Protein AF-A0A1I7YTX9-F1 (afdb_monomer_lite)

pLDDT: mean 91.94, std 14.39, range [34.19, 98.81]

Organism: NCBI:txid37863

Radius of gyration: 20.51 Å; chains: 1; bounding box: 69×41×64 Å

Secondary structure (DSSP, 8-state):
--PPP-------------PPPPHHHHHHHHHHHHHTTT--SSSPPPHHHHHHHHHHHHHHHTHHHHHHHHHHHHHHHHHHGGGHHHHSSHHHHHHHH---HHHHHHHHHHHHHHHHHHTTTHHHHHHTHHHHHHHHHHSHHHHHHHHHHHHHHHHHS--THHHHHHHHHHHHHHHHHH-HHHHHHHHHHHHHHHHHH-GGGTTTSPP-

Structure (mmCIF, N/CA/C/O backbone):
data_AF-A0A1I7YTX9-F1
#
_entry.id   AF-A0A1I7YTX9-F1
#
loop_
_atom_site.group_PDB
_atom_site.id
_atom_site.type_symbol
_atom_site.label_atom_id
_atom_site.label_alt_id
_atom_site.label_comp_id
_atom_site.label_asym_id
_atom_site.label_entity_id
_atom_site.label_seq_id
_atom_site.pdbx_PDB_ins_code
_atom_site.Cartn_x
_atom_site.Cartn_y
_atom_site.Cartn_z
_atom_site.occupancy
_atom_site.B_iso_or_equiv
_atom_site.auth_seq_id
_atom_site.auth_comp_id
_atom_site.auth_asym_id
_atom_site.auth_atom_id
_atom_site.pdbx_PDB_model_num
ATOM 1 N N . MET A 1 1 ? -48.557 -8.326 -42.1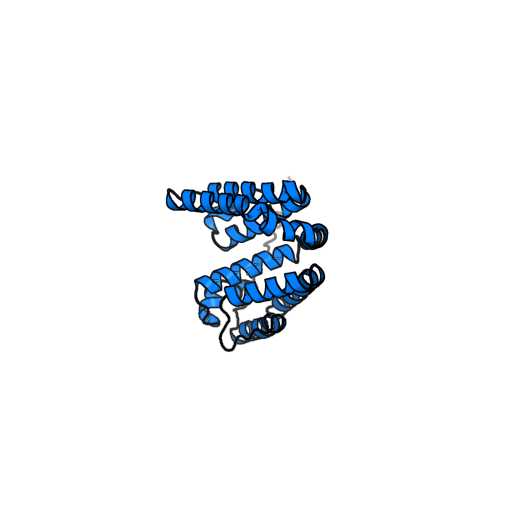52 1.00 37.94 1 MET A N 1
ATOM 2 C CA . MET A 1 1 ? -47.271 -9.032 -41.954 1.00 37.94 1 MET A CA 1
ATOM 3 C C . MET A 1 1 ? -46.145 -8.105 -42.392 1.00 37.94 1 MET A C 1
ATOM 5 O O . MET A 1 1 ? -45.979 -7.916 -43.584 1.00 37.94 1 MET A O 1
ATOM 9 N N . PHE A 1 2 ? -45.420 -7.490 -41.456 1.00 34.19 2 PHE A N 1
ATOM 10 C CA . PHE A 1 2 ? -44.181 -6.755 -41.739 1.00 34.19 2 PHE A CA 1
ATOM 11 C C . PHE A 1 2 ? -43.091 -7.326 -40.833 1.00 34.19 2 PHE A C 1
ATOM 13 O O . PHE A 1 2 ? -43.199 -7.243 -39.612 1.00 34.19 2 PHE A O 1
ATOM 20 N N . SER A 1 3 ? -42.084 -7.955 -41.438 1.00 37.78 3 SER A N 1
ATOM 21 C CA . SER A 1 3 ? -40.934 -8.535 -40.745 1.00 37.78 3 SER A CA 1
ATOM 22 C C . SER A 1 3 ? -39.786 -7.525 -40.771 1.00 37.78 3 SER A C 1
ATOM 24 O O . SER A 1 3 ? -39.403 -7.054 -41.841 1.00 37.78 3 SER A O 1
ATOM 26 N N . ARG A 1 4 ? -39.273 -7.147 -39.595 1.00 41.66 4 ARG A N 1
ATOM 27 C CA . ARG A 1 4 ? -38.082 -6.297 -39.435 1.00 41.66 4 ARG A CA 1
ATOM 28 C C . ARG A 1 4 ? -36.837 -7.187 -39.326 1.00 41.66 4 ARG A C 1
ATOM 30 O O . ARG A 1 4 ? -36.874 -8.133 -38.540 1.00 41.66 4 ARG A O 1
ATOM 37 N N 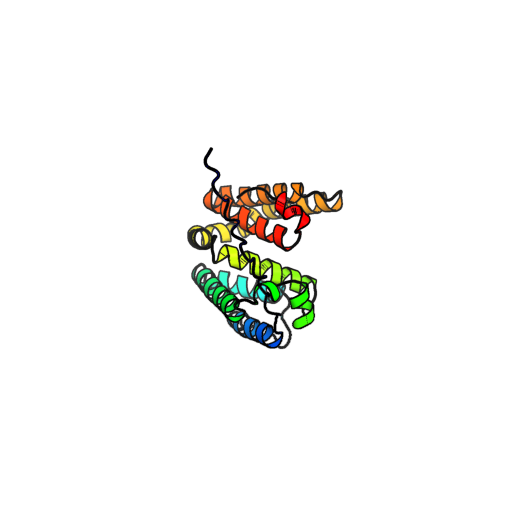. PRO A 1 5 ? -35.726 -6.886 -40.019 1.00 47.34 5 PRO A N 1
ATOM 38 C CA . PRO A 1 5 ? -34.477 -7.604 -39.814 1.00 47.34 5 PRO A CA 1
ATOM 39 C C . PRO A 1 5 ? -33.776 -7.091 -38.546 1.00 47.34 5 PRO A C 1
ATOM 41 O O . PRO A 1 5 ? -33.565 -5.890 -38.374 1.00 47.34 5 PRO A O 1
ATOM 44 N N . PHE A 1 6 ? -33.424 -8.015 -37.653 1.00 44.41 6 PHE A N 1
ATOM 45 C CA . PHE A 1 6 ? -32.547 -7.766 -36.510 1.00 44.41 6 PHE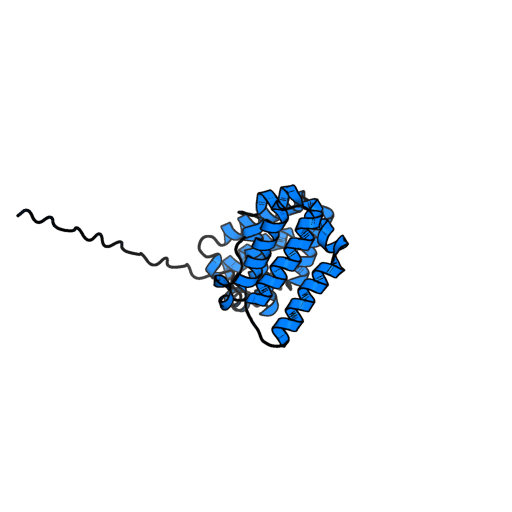 A CA 1
ATOM 46 C C . PHE A 1 6 ? -31.107 -7.600 -37.014 1.00 44.41 6 PHE A C 1
ATOM 48 O O . PHE A 1 6 ? -30.517 -8.537 -37.550 1.00 44.41 6 PHE A O 1
ATOM 55 N N . LEU A 1 7 ? -30.543 -6.405 -36.842 1.00 43.47 7 LEU A N 1
ATOM 56 C CA . LEU A 1 7 ? -29.134 -6.125 -37.101 1.00 43.47 7 LEU A CA 1
ATOM 57 C C . LEU A 1 7 ? -28.314 -6.611 -35.890 1.00 43.47 7 LEU A C 1
ATOM 59 O O . LEU A 1 7 ? -28.341 -5.992 -34.827 1.00 43.47 7 LEU A O 1
ATOM 63 N N . LEU A 1 8 ? -27.617 -7.740 -36.029 1.00 44.69 8 LEU A N 1
ATOM 64 C CA . LEU A 1 8 ? -26.653 -8.228 -35.038 1.00 44.69 8 LEU A CA 1
ATOM 65 C C . LEU A 1 8 ? -25.371 -7.391 -35.133 1.00 44.69 8 LEU A C 1
ATOM 67 O O . LEU A 1 8 ? -24.559 -7.576 -36.037 1.00 44.69 8 LEU A O 1
ATOM 71 N N . ILE A 1 9 ? -25.192 -6.459 -34.197 1.00 50.06 9 ILE A N 1
ATOM 72 C CA . ILE A 1 9 ? -23.933 -5.728 -34.025 1.00 50.06 9 ILE A CA 1
ATOM 73 C C . ILE A 1 9 ? -22.938 -6.675 -33.342 1.00 50.06 9 ILE A C 1
ATOM 75 O O . ILE A 1 9 ? -22.996 -6.897 -32.133 1.00 50.06 9 ILE A O 1
ATOM 79 N N . LEU A 1 10 ? -22.030 -7.251 -34.130 1.00 44.59 10 LEU A N 1
ATOM 80 C CA . LEU A 1 10 ? -20.844 -7.951 -33.639 1.00 44.59 10 LEU A CA 1
ATOM 81 C C . LEU A 1 10 ? -19.877 -6.915 -33.052 1.00 44.59 10 LEU A C 1
ATOM 83 O O . LEU A 1 10 ? -19.135 -6.257 -33.778 1.00 44.59 10 LEU A O 1
ATOM 87 N N . ILE A 1 11 ? -19.896 -6.752 -31.730 1.00 59.41 11 ILE A N 1
ATOM 88 C CA . ILE A 1 11 ? -18.874 -5.980 -31.022 1.00 59.41 11 ILE A CA 1
ATOM 89 C C . ILE A 1 11 ? -17.593 -6.819 -31.048 1.00 59.41 11 ILE A C 1
ATOM 91 O O . ILE A 1 11 ? -17.480 -7.822 -30.343 1.00 59.41 11 ILE A O 1
ATOM 95 N N . ALA A 1 12 ? -16.636 -6.430 -31.890 1.00 50.88 12 ALA A N 1
ATOM 96 C CA . ALA A 1 12 ? -15.296 -6.995 -31.879 1.00 50.88 12 ALA A CA 1
ATOM 97 C C . ALA A 1 12 ? -14.624 -6.635 -30.546 1.00 50.88 12 ALA A C 1
ATOM 99 O O . ALA A 1 12 ? -14.191 -5.503 -30.333 1.00 50.88 12 ALA A O 1
ATOM 100 N N . VAL A 1 13 ? -14.560 -7.598 -29.630 1.00 50.34 13 VAL A N 1
ATOM 101 C CA . VAL A 1 13 ? -13.771 -7.479 -28.404 1.00 50.34 13 VAL A CA 1
ATOM 102 C C . VAL A 1 13 ? -12.309 -7.639 -28.814 1.00 50.34 13 VAL A C 1
ATOM 104 O O . VAL A 1 13 ? -11.806 -8.754 -28.917 1.00 50.34 13 VAL A O 1
ATOM 107 N N . THR A 1 14 ? -11.627 -6.536 -29.127 1.00 48.22 14 THR A N 1
ATOM 108 C CA . THR A 1 14 ? -10.175 -6.572 -29.330 1.00 48.22 14 THR A CA 1
ATOM 109 C C . THR A 1 14 ? -9.530 -7.004 -28.014 1.00 48.22 14 THR A C 1
ATOM 111 O O . THR A 1 14 ? -9.713 -6.304 -27.012 1.00 48.22 14 THR A O 1
ATOM 114 N N . PRO A 1 15 ? -8.800 -8.132 -27.965 1.00 50.47 15 PRO A N 1
ATOM 115 C CA . PRO A 1 15 ? -8.087 -8.514 -26.760 1.00 50.47 15 PRO A CA 1
ATOM 116 C C . PRO A 1 15 ? -7.080 -7.409 -26.444 1.00 50.47 15 PRO A C 1
ATOM 118 O O . PRO A 1 15 ? -6.220 -7.087 -27.264 1.00 50.47 15 PRO A O 1
ATOM 121 N N . TYR A 1 16 ? -7.210 -6.802 -25.264 1.00 52.69 16 TYR A N 1
ATOM 122 C CA . TYR A 1 16 ? -6.169 -5.948 -24.710 1.00 52.69 16 TYR A CA 1
ATOM 123 C C . TYR A 1 16 ? -4.900 -6.797 -24.609 1.00 52.69 16 TYR A C 1
ATOM 125 O O . TYR A 1 16 ? -4.772 -7.642 -23.722 1.00 52.69 16 TYR A O 1
ATOM 133 N N . VAL A 1 17 ? -3.968 -6.606 -25.542 1.00 49.75 17 VAL A N 1
ATOM 134 C CA . VAL A 1 17 ? -2.618 -7.151 -25.419 1.00 49.75 17 VAL A CA 1
ATOM 135 C C . VAL A 1 17 ? -1.972 -6.384 -24.273 1.00 49.75 17 VAL A C 1
ATOM 137 O O . VAL A 1 17 ? -1.456 -5.283 -24.458 1.00 49.75 17 VAL A O 1
ATOM 140 N N . TYR A 1 18 ? -2.057 -6.930 -23.060 1.00 58.09 18 TYR A N 1
ATOM 141 C CA . TYR A 1 18 ? -1.256 -6.445 -21.945 1.00 58.09 18 TYR A CA 1
ATOM 142 C C . TYR A 1 18 ? 0.210 -6.525 -22.375 1.00 58.09 18 TYR A C 1
ATOM 144 O O . TYR A 1 18 ? 0.727 -7.609 -22.651 1.00 58.09 18 TYR A O 1
ATOM 152 N N . GLY A 1 19 ? 0.861 -5.365 -22.492 1.00 71.00 19 GLY A N 1
ATOM 153 C CA . GLY A 1 19 ? 2.272 -5.300 -22.854 1.00 71.00 19 GLY A CA 1
ATOM 154 C C . GLY A 1 19 ? 3.104 -6.119 -21.868 1.00 71.00 19 GLY A C 1
ATOM 155 O O . GLY A 1 19 ? 2.884 -6.060 -20.656 1.00 71.00 19 GLY A O 1
ATOM 156 N N . GLN A 1 20 ? 4.048 -6.908 -22.381 1.00 86.75 20 GLN A N 1
ATOM 157 C CA . GLN A 1 20 ? 4.950 -7.683 -21.534 1.00 86.75 20 GLN A CA 1
ATOM 158 C C . GLN A 1 20 ? 5.808 -6.751 -20.669 1.00 86.75 20 GLN A C 1
ATOM 160 O O . GLN A 1 20 ? 6.301 -5.726 -21.140 1.00 86.75 20 GLN A O 1
ATOM 165 N N . CYS A 1 21 ? 6.026 -7.127 -19.407 1.00 94.00 21 CYS A N 1
ATOM 166 C CA . CYS A 1 21 ? 6.863 -6.337 -18.515 1.00 94.00 21 CYS A CA 1
ATOM 167 C C . CYS A 1 21 ? 8.337 -6.371 -18.948 1.00 94.00 21 CYS A C 1
ATOM 169 O O . CYS A 1 21 ? 8.985 -7.423 -18.910 1.00 94.00 21 CYS A O 1
ATOM 171 N N . ASN A 1 22 ? 8.888 -5.208 -19.300 1.00 95.31 22 ASN A N 1
ATOM 172 C CA . ASN A 1 22 ? 10.311 -5.056 -19.578 1.00 95.31 22 ASN A CA 1
ATOM 173 C C . ASN A 1 22 ? 11.103 -4.932 -18.252 1.00 95.31 22 ASN A C 1
ATOM 175 O O . ASN A 1 22 ? 10.863 -3.991 -17.491 1.00 95.31 22 ASN A O 1
ATOM 179 N N . PRO A 1 23 ? 12.068 -5.830 -17.961 1.00 94.44 23 PRO A N 1
ATOM 180 C CA . PRO A 1 23 ? 12.825 -5.808 -16.704 1.00 94.44 23 PRO A CA 1
ATOM 181 C C . PRO A 1 23 ? 13.668 -4.541 -16.505 1.00 94.44 23 PRO A C 1
ATOM 183 O O . PRO A 1 23 ? 13.862 -4.114 -15.367 1.00 94.44 23 PRO A O 1
ATOM 186 N N . VAL A 1 24 ? 14.164 -3.937 -17.589 1.00 95.94 24 VAL A N 1
ATOM 187 C CA . VAL A 1 24 ? 14.964 -2.704 -17.545 1.00 95.94 24 VAL A CA 1
ATOM 188 C C . VAL A 1 24 ? 14.069 -1.530 -17.160 1.00 95.94 24 VAL A C 1
ATOM 190 O O . VAL A 1 24 ? 14.397 -0.800 -16.227 1.00 95.94 24 VAL A O 1
ATOM 193 N N . THR A 1 25 ? 12.902 -1.393 -17.800 1.00 96.94 25 THR A N 1
ATOM 194 C CA . THR A 1 25 ? 11.901 -0.377 -17.436 1.00 96.94 25 THR A CA 1
ATOM 195 C C . THR A 1 25 ? 11.464 -0.540 -15.986 1.00 96.94 25 THR A C 1
ATOM 197 O O . THR A 1 25 ? 11.535 0.414 -15.216 1.00 96.94 25 THR A O 1
ATOM 200 N N . LEU A 1 26 ? 11.104 -1.762 -15.579 1.00 97.00 26 LEU A N 1
ATOM 201 C CA . LEU A 1 26 ? 10.686 -2.055 -14.211 1.00 97.00 26 LEU A CA 1
ATOM 202 C C . LEU A 1 26 ? 11.750 -1.642 -13.182 1.00 97.00 26 LEU A C 1
ATOM 204 O O . LEU A 1 26 ? 11.441 -0.961 -12.202 1.00 97.00 26 LEU A O 1
ATOM 208 N N . ARG A 1 27 ? 13.015 -2.011 -13.417 1.00 97.00 27 ARG A N 1
ATOM 209 C CA . ARG A 1 27 ? 14.132 -1.645 -12.539 1.00 97.00 27 ARG A CA 1
ATOM 210 C C . ARG A 1 27 ? 14.360 -0.135 -12.498 1.00 97.00 27 ARG A C 1
ATOM 212 O O . ARG A 1 27 ? 14.585 0.405 -11.418 1.00 97.00 27 ARG A O 1
ATOM 219 N N . ASN A 1 28 ? 14.269 0.553 -13.634 1.00 97.62 28 ASN A N 1
ATOM 220 C CA . ASN A 1 28 ? 14.429 2.006 -13.709 1.00 97.62 28 ASN A CA 1
ATOM 221 C C . ASN A 1 28 ? 13.311 2.750 -12.966 1.00 97.62 28 ASN A C 1
ATOM 223 O O . ASN A 1 28 ? 13.600 3.669 -12.199 1.00 97.62 28 ASN A O 1
ATOM 227 N N . CYS A 1 29 ? 12.058 2.315 -13.113 1.00 98.38 29 CYS A N 1
ATOM 228 C CA . CYS A 1 29 ? 10.934 2.887 -12.376 1.00 98.38 29 CYS A CA 1
ATOM 229 C C . CYS A 1 29 ? 11.094 2.682 -10.865 1.00 98.38 29 CYS A C 1
ATOM 231 O O . CYS A 1 29 ? 10.925 3.628 -10.094 1.00 98.38 29 CYS A O 1
ATOM 233 N N . TYR A 1 30 ? 11.501 1.484 -10.429 1.00 98.25 30 TYR A N 1
ATOM 234 C CA . TYR A 1 30 ? 11.784 1.241 -9.013 1.00 98.25 30 TYR A CA 1
ATOM 235 C C . TYR A 1 30 ? 12.972 2.053 -8.504 1.00 98.25 30 TYR A C 1
ATOM 237 O O . TYR A 1 30 ? 12.899 2.568 -7.395 1.00 98.25 30 TYR A O 1
ATOM 245 N N . ASN A 1 31 ? 14.040 2.211 -9.291 1.00 97.88 31 ASN A N 1
ATOM 246 C CA . ASN A 1 31 ? 15.167 3.077 -8.934 1.00 97.88 31 ASN A CA 1
ATOM 247 C C . ASN A 1 31 ? 14.700 4.507 -8.653 1.00 97.88 31 ASN A C 1
ATOM 249 O O . ASN A 1 31 ? 15.021 5.058 -7.602 1.00 97.88 31 ASN A O 1
ATOM 253 N N . ALA A 1 32 ? 13.902 5.087 -9.552 1.00 98.25 32 ALA A N 1
ATOM 254 C CA . ALA A 1 32 ? 13.370 6.435 -9.379 1.00 98.25 32 ALA A CA 1
ATOM 255 C C . ALA A 1 32 ? 12.437 6.541 -8.160 1.00 98.25 32 ALA A C 1
ATOM 257 O O . ALA A 1 32 ? 12.509 7.511 -7.406 1.00 98.25 32 ALA A O 1
ATOM 258 N N . TYR A 1 33 ? 11.585 5.537 -7.934 1.00 98.50 33 TYR A N 1
ATOM 259 C CA . TYR A 1 33 ? 10.673 5.506 -6.793 1.00 98.50 33 TYR A CA 1
ATOM 260 C C . TYR A 1 33 ? 11.421 5.376 -5.456 1.00 98.50 33 TYR A C 1
ATOM 262 O O . TYR A 1 33 ? 11.218 6.186 -4.548 1.00 98.50 33 TYR A O 1
ATOM 270 N N . LEU A 1 34 ? 12.334 4.407 -5.350 1.00 98.31 34 LEU A N 1
ATOM 271 C CA . LEU A 1 34 ? 13.102 4.100 -4.141 1.00 98.31 34 LEU A CA 1
ATOM 272 C C . LEU A 1 34 ? 14.126 5.187 -3.784 1.00 98.31 34 LEU A C 1
ATOM 274 O O . LEU A 1 34 ? 14.408 5.385 -2.599 1.00 98.31 34 LEU A O 1
ATOM 278 N N . ALA A 1 35 ? 14.609 5.956 -4.765 1.00 98.25 35 ALA A N 1
ATOM 279 C CA . ALA A 1 35 ? 15.493 7.095 -4.526 1.00 98.25 35 ALA A CA 1
ATOM 280 C C . ALA A 1 35 ? 14.865 8.152 -3.596 1.00 98.25 35 ALA A C 1
ATOM 282 O O . ALA A 1 35 ? 15.579 8.757 -2.795 1.00 98.25 35 ALA A O 1
ATOM 283 N N . ASN A 1 36 ? 13.534 8.316 -3.606 1.00 98.31 36 ASN A N 1
ATOM 284 C CA . ASN A 1 36 ? 12.833 9.225 -2.684 1.00 98.31 36 ASN A CA 1
ATOM 285 C C . ASN A 1 36 ? 12.994 8.822 -1.205 1.00 98.31 36 ASN A C 1
ATOM 287 O O . ASN A 1 36 ? 12.898 9.661 -0.310 1.00 98.31 36 ASN A O 1
ATOM 291 N N . TYR A 1 37 ? 13.288 7.544 -0.954 1.00 97.81 37 TYR A N 1
ATOM 292 C CA . TYR A 1 37 ? 13.545 6.975 0.369 1.00 97.81 37 TYR A CA 1
ATOM 293 C C . TYR A 1 37 ? 15.040 6.761 0.642 1.00 97.81 37 TYR A C 1
ATOM 295 O O . TYR A 1 37 ? 15.391 6.152 1.650 1.00 97.81 37 TYR A O 1
ATOM 303 N N . LYS A 1 38 ? 15.923 7.266 -0.234 1.00 97.06 38 LYS A N 1
ATOM 304 C CA . LYS A 1 38 ? 17.379 7.036 -0.197 1.00 97.06 38 LYS A CA 1
ATOM 305 C C . LYS A 1 38 ? 17.756 5.550 -0.305 1.00 97.06 38 LYS A C 1
ATOM 307 O O . LYS A 1 38 ? 18.730 5.106 0.297 1.00 97.06 38 LYS A O 1
ATOM 312 N N . LEU A 1 39 ? 16.977 4.785 -1.069 1.00 96.94 39 LEU A N 1
ATOM 313 C CA . LEU A 1 39 ? 17.211 3.371 -1.358 1.00 96.94 39 LEU A CA 1
ATOM 314 C C . LEU A 1 39 ? 17.596 3.186 -2.837 1.00 96.94 39 LEU A C 1
ATOM 316 O O . LEU A 1 39 ? 17.271 4.022 -3.678 1.00 96.94 39 LEU A O 1
ATOM 320 N N . SER A 1 40 ? 18.287 2.089 -3.155 1.00 92.81 40 SER A N 1
ATOM 321 C CA . SER A 1 40 ? 18.764 1.751 -4.508 1.00 92.81 40 SER A CA 1
ATOM 322 C C . SER A 1 40 ? 18.360 0.326 -4.886 1.00 92.81 40 SER A C 1
ATOM 324 O O . SER A 1 40 ? 18.252 -0.520 -4.004 1.00 92.81 40 SER A O 1
ATOM 326 N N . THR A 1 41 ? 18.189 0.028 -6.182 1.00 90.75 41 THR A N 1
ATOM 327 C CA . THR A 1 41 ? 17.949 -1.349 -6.655 1.00 90.75 41 THR A CA 1
ATOM 328 C C . THR A 1 41 ? 19.222 -2.139 -6.984 1.00 90.75 41 THR A C 1
ATOM 330 O O . THR A 1 41 ? 19.094 -3.295 -7.391 1.00 90.75 41 THR A O 1
ATOM 333 N N . THR A 1 42 ? 20.437 -1.583 -6.812 1.00 88.31 42 THR A N 1
ATOM 334 C CA . THR A 1 42 ? 21.708 -2.317 -7.045 1.00 88.31 42 THR A CA 1
ATOM 335 C C . THR A 1 42 ? 21.719 -3.654 -6.302 1.00 88.31 42 THR A C 1
ATOM 337 O O . THR A 1 42 ? 22.065 -4.688 -6.865 1.00 88.31 42 THR A O 1
ATOM 340 N N . ARG A 1 43 ? 21.258 -3.634 -5.049 1.00 88.62 43 ARG A N 1
ATOM 341 C CA . ARG A 1 43 ? 20.691 -4.790 -4.356 1.00 88.62 43 ARG A CA 1
ATOM 342 C C . ARG A 1 43 ? 19.273 -4.395 -4.004 1.00 88.62 43 ARG A C 1
ATOM 344 O O . ARG A 1 43 ? 19.101 -3.432 -3.261 1.00 88.62 43 ARG A O 1
ATOM 351 N N . PHE A 1 44 ? 18.285 -5.069 -4.584 1.00 95.12 44 PHE A N 1
ATOM 352 C CA . PHE A 1 44 ? 16.898 -4.698 -4.335 1.00 95.12 44 PHE A CA 1
ATOM 353 C C . PHE A 1 44 ? 16.622 -4.793 -2.824 1.00 95.12 44 PHE A C 1
ATOM 355 O O . PHE A 1 44 ? 16.954 -5.820 -2.226 1.00 95.12 44 PHE A O 1
ATOM 362 N N . PRO A 1 45 ? 16.113 -3.727 -2.182 1.00 96.56 45 PRO A N 1
ATOM 363 C CA . PRO A 1 45 ? 15.980 -3.709 -0.735 1.00 96.56 45 PRO A CA 1
ATOM 364 C C . PRO A 1 45 ? 14.952 -4.743 -0.282 1.00 96.56 45 PRO A C 1
ATOM 366 O O . PRO A 1 45 ? 13.934 -4.951 -0.940 1.00 96.56 45 PRO A O 1
ATOM 369 N N . GLN A 1 46 ? 15.204 -5.355 0.875 1.00 97.19 46 GLN A N 1
ATOM 370 C CA . GLN A 1 46 ? 14.166 -6.099 1.585 1.00 97.19 46 GLN A CA 1
ATOM 371 C C . GLN A 1 46 ? 12.981 -5.173 1.852 1.00 97.19 46 GLN A C 1
ATOM 373 O O . GLN A 1 46 ? 13.174 -3.989 2.165 1.00 97.19 46 GLN A O 1
ATOM 378 N N . TYR A 1 47 ? 11.764 -5.710 1.804 1.00 98.06 47 TYR A N 1
ATOM 379 C CA . TYR A 1 47 ? 10.557 -4.906 1.965 1.00 98.06 47 TYR A CA 1
ATOM 380 C C . TYR A 1 47 ? 10.560 -4.141 3.292 1.00 98.06 47 TYR A C 1
ATOM 382 O O . TYR A 1 47 ? 10.237 -2.956 3.328 1.00 98.06 47 TYR A O 1
ATOM 390 N N . ARG A 1 48 ? 11.029 -4.780 4.372 1.00 97.81 48 ARG A N 1
ATOM 391 C CA . ARG A 1 48 ? 11.143 -4.161 5.701 1.00 97.81 48 ARG A CA 1
ATOM 392 C C . ARG A 1 48 ? 12.000 -2.891 5.703 1.00 97.81 48 ARG A C 1
ATOM 394 O O . ARG A 1 48 ? 11.682 -1.948 6.420 1.00 97.81 48 ARG A O 1
ATOM 401 N N . LEU A 1 49 ? 13.079 -2.840 4.916 1.00 97.94 49 LEU A N 1
ATOM 402 C CA . LEU A 1 49 ? 13.924 -1.642 4.823 1.00 97.94 49 LEU A CA 1
ATOM 403 C C . LEU A 1 49 ? 13.182 -0.490 4.141 1.00 97.94 49 LEU A C 1
ATOM 405 O O . LEU A 1 49 ? 13.255 0.648 4.604 1.00 97.94 49 LEU A O 1
ATOM 409 N N . TYR A 1 50 ? 12.446 -0.790 3.071 1.00 98.25 50 TYR A N 1
ATOM 410 C CA . TYR A 1 50 ? 11.585 0.180 2.400 1.00 98.25 50 TYR A CA 1
ATOM 411 C C . TYR A 1 50 ? 10.456 0.676 3.307 1.00 98.25 50 TYR A C 1
ATOM 413 O O . TYR A 1 50 ? 10.263 1.887 3.424 1.00 98.25 50 TYR A O 1
ATOM 421 N N . ASP A 1 51 ? 9.757 -0.231 3.986 1.00 98.38 51 ASP A N 1
ATOM 422 C CA . ASP A 1 51 ? 8.646 0.122 4.865 1.00 98.38 51 ASP A CA 1
ATOM 423 C C . ASP A 1 51 ? 9.115 0.993 6.040 1.00 98.38 51 ASP A C 1
ATOM 425 O O . ASP A 1 51 ? 8.556 2.064 6.273 1.00 98.38 51 ASP A O 1
ATOM 429 N N . ASN A 1 52 ? 10.242 0.644 6.671 1.00 98.38 52 ASN A N 1
ATOM 430 C CA . ASN A 1 52 ? 10.876 1.477 7.695 1.00 98.38 52 ASN A CA 1
ATOM 431 C C . ASN A 1 52 ? 11.252 2.872 7.167 1.00 98.38 52 ASN A C 1
ATOM 433 O O . ASN A 1 52 ? 11.059 3.872 7.857 1.00 98.38 52 ASN A O 1
ATOM 437 N N . ALA A 1 53 ? 11.805 2.971 5.954 1.00 98.56 53 ALA A N 1
ATOM 438 C CA . ALA A 1 53 ? 12.175 4.259 5.367 1.00 98.56 53 ALA A CA 1
ATOM 439 C C . ALA A 1 53 ? 10.941 5.133 5.075 1.00 98.56 53 ALA A C 1
ATOM 441 O O . ALA A 1 53 ? 10.963 6.342 5.333 1.00 98.56 53 ALA A O 1
ATOM 442 N N . LYS A 1 54 ? 9.852 4.523 4.593 1.00 98.44 54 LYS A N 1
ATOM 443 C CA . LYS A 1 54 ? 8.550 5.169 4.389 1.00 98.44 54 LYS A CA 1
ATOM 444 C C . LYS A 1 54 ? 7.951 5.648 5.714 1.00 98.44 54 LYS A C 1
ATOM 446 O O . LYS A 1 54 ? 7.592 6.819 5.820 1.00 98.44 54 LYS A O 1
ATOM 451 N N . GLU A 1 55 ? 7.909 4.792 6.731 1.00 97.88 55 GLU A N 1
ATOM 452 C CA . GLU A 1 55 ? 7.408 5.128 8.070 1.00 97.88 55 GLU A CA 1
ATOM 453 C C . GLU A 1 55 ? 8.229 6.238 8.733 1.00 97.88 55 GLU A C 1
ATOM 455 O O . GLU A 1 55 ? 7.669 7.179 9.292 1.00 97.88 55 GLU A O 1
ATOM 460 N N . ASN A 1 56 ? 9.558 6.207 8.608 1.00 98.31 56 ASN A N 1
ATOM 461 C CA . ASN A 1 56 ? 10.422 7.283 9.095 1.00 98.31 56 ASN A CA 1
ATOM 462 C C . ASN A 1 56 ? 10.132 8.616 8.397 1.00 98.31 56 ASN A C 1
ATOM 464 O O . ASN A 1 56 ? 10.138 9.670 9.039 1.00 98.31 56 ASN A O 1
ATOM 468 N N . TYR A 1 57 ? 9.854 8.592 7.091 1.00 98.50 57 TYR A N 1
ATOM 469 C CA . TYR A 1 57 ? 9.465 9.794 6.362 1.00 98.50 57 TYR A CA 1
ATOM 470 C C . TYR A 1 57 ? 8.106 10.334 6.829 1.00 98.50 57 TYR A C 1
ATOM 472 O O . TYR A 1 57 ? 7.987 11.532 7.097 1.00 98.50 57 TYR A O 1
ATOM 480 N N . LEU A 1 58 ? 7.119 9.451 7.014 1.00 97.81 58 LEU A N 1
ATOM 481 C CA . LEU A 1 58 ? 5.808 9.787 7.577 1.00 97.81 58 LEU A CA 1
ATOM 482 C C . LEU A 1 58 ? 5.917 10.375 8.987 1.00 97.81 58 LEU A C 1
ATOM 484 O O . LEU A 1 58 ? 5.310 11.404 9.265 1.00 97.81 58 LEU A O 1
ATOM 488 N N . ASN A 1 59 ? 6.721 9.776 9.864 1.00 96.94 59 ASN A N 1
ATOM 489 C CA . ASN A 1 59 ? 6.889 10.244 11.239 1.00 96.94 59 ASN A CA 1
ATOM 490 C C . ASN A 1 59 ? 7.593 11.608 11.312 1.00 96.94 59 ASN A C 1
ATOM 492 O O . ASN A 1 59 ? 7.258 12.417 12.172 1.00 96.94 59 ASN A O 1
ATOM 496 N N . ARG A 1 60 ? 8.540 11.888 10.407 1.00 97.69 60 ARG A N 1
ATOM 497 C CA . ARG A 1 60 ? 9.270 13.166 10.385 1.00 97.69 60 ARG A CA 1
ATOM 498 C C . ARG A 1 60 ? 8.477 14.306 9.748 1.00 97.69 60 ARG A C 1
ATOM 500 O O . ARG A 1 60 ? 8.612 15.448 10.167 1.00 97.69 60 ARG A O 1
ATOM 507 N N . THR A 1 61 ? 7.721 14.024 8.689 1.00 97.94 61 THR A N 1
ATOM 508 C CA . THR A 1 61 ? 7.114 15.063 7.834 1.00 97.94 61 THR A CA 1
ATOM 509 C C . THR A 1 61 ? 5.582 15.093 7.929 1.00 97.94 61 THR A C 1
ATOM 511 O O . THR A 1 61 ? 4.946 16.024 7.436 1.00 97.94 61 THR A O 1
ATOM 514 N N . GLY A 1 62 ? 4.968 14.109 8.588 1.00 97.94 62 GLY A N 1
ATOM 515 C CA . GLY A 1 62 ? 3.529 14.056 8.831 1.00 97.94 62 GLY A CA 1
ATOM 516 C C . GLY A 1 62 ? 2.714 14.002 7.538 1.00 97.94 62 GLY A C 1
ATOM 517 O O . GLY A 1 62 ? 3.082 13.322 6.579 1.00 97.94 62 GLY A O 1
ATOM 518 N N . LEU A 1 63 ? 1.613 14.756 7.494 1.00 98.31 63 LEU A N 1
ATOM 519 C CA . LEU A 1 63 ? 0.708 14.802 6.340 1.00 98.31 63 LEU A CA 1
ATOM 520 C C . LEU A 1 63 ? 1.431 15.185 5.035 1.00 98.31 63 LEU A C 1
ATOM 522 O O . LEU A 1 63 ? 1.111 14.657 3.969 1.00 98.31 63 LEU A O 1
ATOM 526 N N . GLY A 1 64 ? 2.451 16.049 5.110 1.00 98.56 64 GLY A N 1
ATOM 527 C CA . GLY A 1 64 ? 3.262 16.414 3.947 1.00 98.56 64 GLY A CA 1
ATOM 528 C C . GLY A 1 64 ? 3.956 15.206 3.304 1.00 98.56 64 GLY A C 1
ATOM 529 O O . GLY A 1 64 ? 4.038 15.129 2.077 1.00 98.56 64 GLY A O 1
ATOM 530 N N . ALA A 1 65 ? 4.386 14.225 4.107 1.00 98.25 65 ALA A N 1
ATOM 531 C CA . ALA A 1 65 ? 4.943 12.979 3.588 1.00 98.25 65 ALA A CA 1
ATOM 532 C C . ALA A 1 65 ? 3.882 12.141 2.879 1.00 98.25 65 ALA A C 1
ATOM 534 O O . ALA A 1 65 ? 4.153 11.685 1.775 1.00 98.25 65 ALA A O 1
ATOM 535 N N . GLN A 1 66 ? 2.675 11.990 3.435 1.00 98.38 66 GLN A N 1
ATOM 536 C CA . GLN A 1 66 ? 1.595 11.244 2.771 1.00 98.38 66 GLN A CA 1
ATOM 537 C C . GLN A 1 66 ? 1.278 11.824 1.386 1.00 98.38 66 GLN A C 1
ATOM 539 O O . GLN A 1 66 ? 1.166 11.091 0.402 1.00 98.38 66 GLN A O 1
ATOM 544 N N . ILE A 1 67 ? 1.197 13.154 1.288 1.00 98.69 67 ILE A N 1
ATOM 545 C CA . ILE A 1 67 ? 0.964 13.853 0.018 1.00 98.69 67 ILE A CA 1
ATOM 546 C C . ILE A 1 67 ? 2.085 13.547 -0.986 1.00 98.69 67 ILE A C 1
ATOM 548 O O . ILE A 1 67 ? 1.807 13.267 -2.154 1.00 98.69 67 ILE A O 1
ATOM 552 N N . ASN A 1 68 ? 3.346 13.586 -0.554 1.00 98.69 68 ASN A N 1
ATOM 553 C CA . ASN A 1 68 ? 4.490 13.326 -1.428 1.00 98.69 68 ASN A CA 1
ATOM 554 C C . ASN A 1 68 ? 4.613 11.856 -1.825 1.00 98.69 68 ASN A C 1
ATOM 556 O O . ASN A 1 68 ? 4.838 11.577 -2.999 1.00 98.69 68 ASN A O 1
ATOM 560 N N . ILE A 1 69 ? 4.384 10.927 -0.897 1.00 98.69 69 ILE A N 1
ATOM 561 C CA . ILE A 1 69 ? 4.355 9.489 -1.174 1.00 98.69 69 ILE A CA 1
ATOM 562 C C . ILE A 1 69 ? 3.328 9.195 -2.270 1.00 98.69 69 ILE A C 1
ATOM 564 O O . ILE A 1 69 ? 3.649 8.485 -3.219 1.00 98.69 69 ILE A O 1
ATOM 568 N N . CYS A 1 70 ? 2.142 9.808 -2.216 1.00 98.81 70 CYS A N 1
ATOM 569 C CA . CYS A 1 70 ? 1.153 9.649 -3.279 1.00 98.81 70 CYS A CA 1
ATOM 570 C C . CYS A 1 70 ? 1.584 10.247 -4.620 1.00 98.81 70 CYS A C 1
ATOM 572 O O . CYS A 1 70 ? 1.322 9.657 -5.666 1.00 98.81 70 CYS A O 1
ATOM 574 N N . LYS A 1 71 ? 2.292 11.382 -4.623 1.00 98.75 71 LYS A N 1
ATOM 575 C CA . LYS A 1 71 ? 2.883 11.921 -5.859 1.00 98.75 71 LYS A CA 1
ATOM 576 C C . LYS A 1 71 ? 3.934 10.971 -6.440 1.00 98.75 71 LYS A C 1
ATOM 578 O O . LYS A 1 71 ? 3.962 10.780 -7.650 1.00 98.75 71 LYS A O 1
ATOM 583 N N . TRP A 1 72 ? 4.790 10.387 -5.603 1.00 98.75 72 TRP A N 1
ATOM 584 C CA . TRP A 1 72 ? 5.817 9.437 -6.036 1.00 98.75 72 TRP A CA 1
ATOM 585 C C . TRP A 1 72 ? 5.212 8.129 -6.538 1.00 98.75 72 TRP A C 1
ATOM 587 O O . TRP A 1 72 ? 5.680 7.602 -7.540 1.00 98.75 72 TRP A O 1
ATOM 597 N N . HIS A 1 73 ? 4.155 7.646 -5.884 1.00 98.62 73 HIS A N 1
ATOM 598 C CA . HIS A 1 73 ? 3.418 6.455 -6.304 1.00 98.62 73 HIS A CA 1
ATOM 599 C C . HIS A 1 73 ? 2.792 6.640 -7.687 1.00 98.62 73 HIS A C 1
ATOM 601 O O . HIS A 1 73 ? 3.025 5.821 -8.566 1.00 98.62 73 HIS A O 1
ATOM 607 N N . ARG A 1 74 ? 2.109 7.765 -7.935 1.00 98.62 74 ARG A N 1
ATOM 608 C CA . ARG A 1 74 ? 1.557 8.056 -9.271 1.00 98.62 74 ARG A CA 1
ATOM 609 C C . ARG A 1 74 ? 2.637 8.144 -10.346 1.00 98.62 74 ARG A C 1
ATOM 611 O O . ARG A 1 74 ? 2.486 7.550 -11.402 1.00 98.62 74 ARG A O 1
ATOM 618 N N . LYS A 1 75 ? 3.768 8.799 -10.061 1.00 98.75 75 LYS A N 1
ATOM 619 C CA . LYS A 1 75 ? 4.916 8.826 -10.989 1.00 98.75 75 LYS A CA 1
ATOM 620 C C . LYS A 1 75 ? 5.477 7.430 -11.272 1.00 98.75 75 LYS A C 1
ATOM 622 O O . LYS A 1 75 ? 5.964 7.172 -12.368 1.00 98.75 75 LYS A O 1
ATOM 627 N N . PHE A 1 76 ? 5.446 6.541 -10.282 1.00 98.62 76 PHE A N 1
ATOM 628 C CA . PHE A 1 76 ? 5.856 5.152 -10.451 1.00 98.62 76 PHE A CA 1
ATOM 629 C C . PHE A 1 76 ? 4.878 4.378 -11.349 1.00 98.62 76 PHE A C 1
ATOM 631 O O . PHE A 1 76 ? 5.326 3.691 -12.265 1.00 98.62 76 PHE A O 1
ATOM 638 N N . GLU A 1 77 ? 3.568 4.550 -11.153 1.00 98.38 77 GLU A N 1
ATOM 639 C CA . GLU A 1 77 ? 2.531 4.002 -12.041 1.00 98.38 77 GLU A CA 1
ATOM 640 C C . GLU A 1 77 ? 2.677 4.535 -13.477 1.00 98.38 77 GLU A C 1
ATOM 642 O O . GLU A 1 77 ? 2.719 3.751 -14.423 1.00 98.38 77 GLU A O 1
ATOM 647 N N . GLU A 1 78 ? 2.851 5.849 -13.642 1.00 98.19 78 GLU A N 1
ATOM 648 C CA . GLU A 1 78 ? 3.081 6.512 -14.934 1.00 98.19 78 GLU A CA 1
ATOM 649 C C . GLU A 1 78 ? 4.334 5.978 -15.644 1.00 98.19 78 GLU A C 1
ATOM 651 O O . GLU A 1 78 ? 4.303 5.738 -16.849 1.00 98.19 78 GLU A O 1
ATOM 656 N N . CYS A 1 79 ? 5.422 5.740 -14.905 1.00 98.38 79 CYS A N 1
ATOM 657 C CA . CYS A 1 79 ? 6.666 5.195 -15.451 1.00 98.38 79 CYS A CA 1
ATOM 658 C C . CYS A 1 79 ? 6.487 3.788 -16.043 1.00 98.38 79 CYS A C 1
ATOM 660 O O . CYS A 1 79 ? 7.082 3.461 -17.070 1.00 98.38 79 CYS A O 1
ATOM 662 N N . LEU A 1 80 ? 5.658 2.953 -15.411 1.00 97.50 80 LEU A N 1
ATOM 663 C CA . LEU A 1 80 ? 5.333 1.612 -15.907 1.00 97.50 80 LEU A CA 1
ATOM 664 C C . LEU A 1 80 ? 4.263 1.642 -17.009 1.00 97.50 80 LEU A C 1
ATOM 666 O O . LEU A 1 80 ? 4.161 0.703 -17.809 1.00 97.50 80 LEU A O 1
ATOM 670 N N . GLY A 1 81 ? 3.468 2.711 -17.056 1.00 96.31 81 GLY A N 1
ATOM 671 C CA . GLY A 1 81 ? 2.435 2.939 -18.054 1.00 96.31 81 GLY A CA 1
ATOM 672 C C . GLY A 1 81 ? 1.440 1.782 -18.129 1.00 96.31 81 GLY A C 1
ATOM 673 O O . GLY A 1 81 ? 1.013 1.218 -17.121 1.00 96.31 81 GLY A O 1
ATOM 674 N N . THR A 1 82 ? 1.097 1.371 -19.348 1.00 95.19 82 THR A N 1
ATOM 675 C CA . THR A 1 82 ? 0.131 0.286 -19.599 1.00 95.19 82 THR A CA 1
ATOM 676 C C . THR A 1 82 ? 0.614 -1.094 -19.139 1.00 95.19 82 THR A C 1
ATOM 678 O O . THR A 1 82 ? -0.184 -2.027 -19.069 1.00 95.19 82 THR A O 1
ATOM 681 N N . THR A 1 83 ? 1.898 -1.242 -18.794 1.00 95.38 83 THR A N 1
ATOM 682 C CA . THR A 1 83 ? 2.472 -2.510 -18.313 1.00 95.38 83 THR A CA 1
ATOM 683 C C . THR A 1 83 ? 2.424 -2.662 -16.794 1.00 95.38 83 THR A C 1
ATOM 685 O O . THR A 1 83 ? 2.838 -3.700 -16.281 1.00 95.38 83 THR A O 1
ATOM 688 N N . VAL A 1 84 ? 1.890 -1.676 -16.060 1.00 96.62 84 VAL A N 1
ATOM 689 C CA . VAL A 1 84 ? 1.920 -1.634 -14.589 1.00 96.62 84 VAL A CA 1
ATOM 690 C C . VAL A 1 84 ? 1.446 -2.932 -13.930 1.00 96.62 84 VAL A C 1
ATOM 692 O O . VAL A 1 84 ? 2.187 -3.500 -13.136 1.00 96.62 84 VAL A O 1
ATOM 695 N N . TYR A 1 85 ? 0.297 -3.490 -14.316 1.00 93.25 85 TYR A N 1
ATOM 696 C CA . TYR A 1 85 ? -0.217 -4.729 -13.710 1.00 93.25 85 TYR A CA 1
ATOM 697 C C . TYR A 1 85 ? 0.495 -6.001 -14.204 1.00 93.25 85 TYR A C 1
ATOM 699 O O . TYR A 1 85 ? 0.583 -6.990 -13.479 1.00 93.25 85 TYR A O 1
ATOM 707 N N . ALA A 1 86 ? 1.075 -5.975 -15.408 1.00 94.69 86 ALA A N 1
ATOM 708 C CA . ALA A 1 86 ? 1.946 -7.056 -15.880 1.00 94.69 86 ALA A CA 1
ATOM 709 C C . ALA A 1 86 ? 3.302 -7.057 -15.144 1.00 94.69 86 ALA A C 1
ATOM 711 O O . ALA A 1 86 ? 3.941 -8.103 -14.990 1.00 94.69 86 ALA A O 1
ATOM 712 N N . CYS A 1 87 ? 3.741 -5.883 -14.685 1.00 96.69 87 CYS A N 1
ATOM 713 C CA . CYS A 1 87 ? 4.990 -5.688 -13.965 1.00 96.69 87 CYS A CA 1
ATOM 714 C C . CYS A 1 87 ? 4.873 -5.887 -12.454 1.00 96.69 87 CYS A C 1
ATOM 716 O O . CYS A 1 87 ? 5.735 -6.528 -11.851 1.00 96.69 87 CYS A O 1
ATOM 718 N N . ILE A 1 88 ? 3.824 -5.348 -11.836 1.00 96.94 88 ILE A N 1
ATOM 719 C CA . ILE A 1 88 ? 3.629 -5.390 -10.392 1.00 96.94 88 ILE A CA 1
ATOM 720 C C . ILE A 1 88 ? 2.798 -6.609 -10.026 1.00 96.9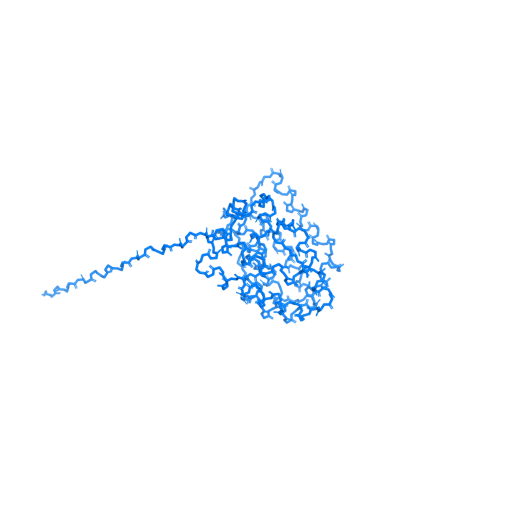4 88 ILE A C 1
ATOM 722 O O . ILE A 1 88 ? 1.610 -6.531 -9.750 1.00 96.94 88 ILE A O 1
ATOM 726 N N . ASN A 1 89 ? 3.458 -7.762 -10.031 1.00 95.38 89 ASN A N 1
ATOM 727 C CA . ASN A 1 89 ? 2.946 -8.988 -9.438 1.00 95.38 89 ASN A CA 1
ATOM 728 C C . ASN A 1 89 ? 4.097 -9.810 -8.849 1.00 95.38 89 ASN A C 1
ATOM 730 O O . ASN A 1 89 ? 5.257 -9.662 -9.239 1.00 95.38 89 ASN A O 1
ATOM 734 N N . ARG A 1 90 ? 3.758 -10.709 -7.922 1.00 95.75 90 ARG A N 1
ATOM 735 C CA . ARG A 1 90 ? 4.705 -11.557 -7.176 1.00 95.75 90 ARG A CA 1
ATOM 736 C C . ARG A 1 90 ? 5.735 -12.249 -8.075 1.00 95.75 90 ARG A C 1
ATOM 738 O O . ARG A 1 90 ? 6.936 -12.180 -7.813 1.00 95.75 90 ARG A O 1
ATOM 745 N N . ALA A 1 91 ? 5.265 -12.888 -9.146 1.00 95.81 91 ALA A N 1
ATOM 746 C CA . ALA A 1 91 ? 6.099 -13.684 -10.039 1.00 95.81 91 ALA A CA 1
ATOM 747 C C . ALA A 1 91 ? 7.050 -12.811 -10.868 1.00 95.81 91 ALA A C 1
ATOM 749 O O . ALA A 1 91 ? 8.243 -13.113 -10.963 1.00 95.81 91 ALA A O 1
ATOM 750 N N . THR A 1 92 ? 6.556 -11.706 -11.432 1.00 96.31 92 THR A N 1
ATOM 751 C CA . THR A 1 92 ? 7.383 -10.773 -12.207 1.00 96.31 92 THR A CA 1
ATOM 752 C C . THR A 1 92 ? 8.426 -10.098 -11.321 1.00 96.31 92 THR A C 1
ATOM 754 O O . THR A 1 92 ? 9.600 -10.080 -11.681 1.00 96.31 92 THR A O 1
ATOM 757 N N . LEU A 1 93 ? 8.040 -9.603 -10.141 1.00 97.25 93 LEU A N 1
ATOM 758 C CA . LEU A 1 93 ? 8.970 -8.974 -9.197 1.00 97.25 93 LEU A CA 1
ATOM 759 C C . LEU A 1 93 ? 10.090 -9.940 -8.788 1.00 97.25 93 LEU A C 1
ATOM 761 O O . LEU A 1 93 ? 11.264 -9.573 -8.824 1.00 97.25 93 LEU A O 1
ATOM 765 N N . SER A 1 94 ? 9.753 -11.191 -8.469 1.00 97.12 94 SER A N 1
ATOM 766 C CA . SER A 1 94 ? 10.762 -12.179 -8.088 1.00 97.12 94 SER A CA 1
ATOM 767 C C . SER A 1 94 ? 11.683 -12.547 -9.259 1.00 97.12 94 SER A C 1
ATOM 769 O O . SER A 1 94 ? 12.902 -12.419 -9.149 1.00 97.12 94 SER A O 1
ATOM 771 N N . SER A 1 95 ? 11.116 -12.905 -10.415 1.00 96.25 95 SER A N 1
ATOM 772 C CA . SER A 1 95 ? 11.887 -13.398 -11.568 1.00 96.25 95 SER A CA 1
ATOM 773 C C . SER A 1 95 ? 12.674 -12.318 -12.320 1.00 96.25 95 SER A C 1
ATOM 775 O O . SER A 1 95 ? 13.760 -12.596 -12.822 1.00 96.25 95 SER A O 1
ATOM 777 N N . LYS A 1 96 ? 12.155 -11.087 -12.428 1.00 95.06 96 LYS A N 1
ATOM 778 C CA . LYS A 1 96 ? 12.787 -10.002 -13.203 1.00 95.06 96 LYS A CA 1
ATOM 779 C C . LYS A 1 96 ? 13.703 -9.111 -12.370 1.00 95.06 96 LYS A C 1
ATOM 781 O O . LYS A 1 96 ? 14.630 -8.521 -12.925 1.00 95.06 96 LYS A O 1
ATOM 786 N N . LEU A 1 97 ? 13.456 -8.986 -11.064 1.00 95.31 97 LEU A N 1
ATOM 787 C CA . LEU A 1 97 ? 14.256 -8.126 -10.185 1.00 95.31 97 LEU A CA 1
ATOM 788 C C . LEU A 1 97 ? 15.146 -8.900 -9.209 1.00 95.31 97 LEU A C 1
ATOM 790 O O . LEU A 1 97 ? 16.023 -8.279 -8.606 1.00 95.31 97 LEU A O 1
ATOM 794 N N . GLY A 1 98 ? 14.972 -10.221 -9.096 1.00 94.31 98 GLY A N 1
ATOM 795 C CA . GLY A 1 98 ? 15.729 -11.065 -8.168 1.00 94.31 98 GLY A CA 1
ATOM 796 C C . GLY A 1 98 ? 15.301 -10.885 -6.711 1.00 94.31 98 GLY A C 1
ATOM 797 O O . GLY A 1 98 ? 16.110 -11.064 -5.806 1.00 94.31 98 GLY A O 1
ATOM 798 N N . ILE A 1 99 ? 14.053 -10.471 -6.478 1.00 95.94 99 ILE A N 1
ATOM 799 C CA . ILE A 1 99 ? 13.500 -10.253 -5.137 1.00 95.94 99 ILE A CA 1
ATOM 800 C C . ILE A 1 99 ? 13.034 -11.598 -4.573 1.00 95.94 99 ILE A C 1
ATOM 802 O O . ILE A 1 99 ? 12.409 -12.395 -5.281 1.00 95.94 99 ILE A O 1
ATOM 806 N N . PHE A 1 100 ? 13.293 -11.859 -3.291 1.00 96.75 100 PHE A N 1
ATOM 807 C CA . PHE A 1 100 ? 12.747 -13.044 -2.630 1.00 96.75 100 PHE A CA 1
ATOM 808 C C . PHE A 1 100 ? 11.216 -13.044 -2.677 1.00 96.75 100 PHE A C 1
ATOM 810 O O . PHE A 1 100 ? 10.581 -12.002 -2.559 1.00 96.75 100 PHE A O 1
ATOM 817 N N . PHE A 1 101 ? 10.605 -14.221 -2.818 1.00 95.81 101 PHE A N 1
ATOM 818 C CA . PHE A 1 101 ? 9.158 -14.327 -3.031 1.00 95.81 101 PHE A CA 1
ATOM 819 C C . PHE A 1 101 ? 8.315 -13.676 -1.916 1.00 95.81 101 PHE A C 1
ATOM 821 O O . PHE A 1 101 ? 7.291 -13.050 -2.198 1.00 95.81 101 PHE A O 1
ATOM 828 N N . HIS A 1 102 ? 8.762 -13.769 -0.658 1.00 96.25 102 HIS A N 1
ATOM 829 C CA . HIS A 1 102 ? 8.092 -13.119 0.473 1.00 96.25 102 HIS A CA 1
ATOM 830 C C . HIS A 1 102 ? 8.130 -11.583 0.350 1.00 96.25 102 HIS A C 1
ATOM 832 O O . HIS A 1 102 ? 7.09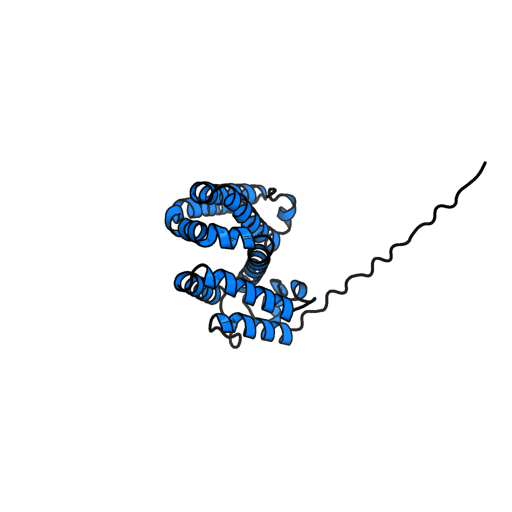5 -10.933 0.453 1.00 96.25 102 HIS A O 1
ATOM 838 N N . ASP A 1 103 ? 9.291 -11.003 0.033 1.00 97.88 103 ASP A N 1
ATOM 839 C CA . ASP A 1 103 ? 9.442 -9.564 -0.197 1.00 97.88 103 ASP A CA 1
ATOM 840 C C . ASP A 1 103 ? 8.645 -9.115 -1.430 1.00 97.88 103 ASP A C 1
ATOM 842 O O . ASP A 1 103 ? 7.970 -8.089 -1.396 1.00 97.88 103 ASP A O 1
ATOM 846 N N . ALA A 1 104 ? 8.664 -9.901 -2.511 1.00 97.75 104 ALA A N 1
ATOM 847 C CA . ALA A 1 104 ? 7.885 -9.638 -3.718 1.00 97.75 104 ALA A CA 1
ATOM 848 C C . ALA A 1 104 ? 6.375 -9.610 -3.426 1.00 97.75 104 ALA A C 1
ATOM 850 O O . ALA A 1 104 ? 5.656 -8.784 -3.987 1.00 97.75 104 ALA A O 1
ATOM 851 N N . THR A 1 105 ? 5.902 -10.469 -2.518 1.00 97.38 105 THR A N 1
ATOM 852 C CA . THR A 1 105 ? 4.517 -10.470 -2.022 1.00 97.38 105 THR A CA 1
ATOM 853 C C . THR A 1 105 ? 4.190 -9.189 -1.270 1.00 97.38 105 THR A C 1
ATOM 855 O O . THR A 1 105 ? 3.171 -8.559 -1.559 1.00 97.38 105 THR A O 1
ATOM 858 N N . SER A 1 106 ? 5.075 -8.736 -0.387 1.00 98.06 106 SER A N 1
ATOM 859 C CA . SER A 1 106 ? 4.883 -7.485 0.347 1.00 98.06 106 SER A CA 1
ATOM 860 C C . SER A 1 106 ? 4.921 -6.253 -0.564 1.00 98.06 106 SER A C 1
ATOM 862 O O . SER A 1 106 ? 4.049 -5.394 -0.460 1.00 98.06 106 SER A O 1
ATOM 864 N N . TYR A 1 107 ? 5.855 -6.180 -1.520 1.00 98.31 107 TYR A N 1
ATOM 865 C CA . TYR A 1 107 ? 5.905 -5.093 -2.507 1.00 98.31 107 TYR A CA 1
ATOM 866 C C . TYR A 1 107 ? 4.665 -5.050 -3.400 1.00 98.31 107 TYR A C 1
ATOM 868 O O . TYR A 1 107 ? 4.114 -3.973 -3.625 1.00 98.31 107 TYR A O 1
ATOM 876 N N . HIS A 1 108 ? 4.215 -6.209 -3.885 1.00 97.94 108 HIS A N 1
ATOM 877 C CA . HIS A 1 108 ? 2.978 -6.338 -4.651 1.00 97.94 108 HIS A CA 1
ATOM 878 C C . HIS A 1 108 ? 1.772 -5.836 -3.848 1.00 97.94 108 HIS A C 1
ATOM 880 O O . HIS A 1 108 ? 1.036 -4.967 -4.307 1.00 97.94 108 HIS A O 1
ATOM 886 N N . THR A 1 109 ? 1.616 -6.324 -2.617 1.00 97.88 109 THR A N 1
ATOM 887 C CA . THR A 1 109 ? 0.515 -5.937 -1.725 1.00 97.88 109 THR A CA 1
ATOM 888 C C . THR A 1 109 ? 0.520 -4.440 -1.455 1.00 97.88 109 THR A C 1
ATOM 890 O O . THR A 1 109 ? -0.494 -3.764 -1.632 1.00 97.88 109 THR A O 1
ATOM 893 N N . GLN A 1 110 ? 1.682 -3.902 -1.081 1.00 98.25 110 GLN A N 1
ATOM 894 C CA . GLN A 1 110 ? 1.824 -2.492 -0.764 1.00 98.25 110 GLN A CA 1
ATOM 895 C C . GLN A 1 110 ? 1.536 -1.607 -1.972 1.00 98.25 110 GLN A C 1
ATOM 897 O O . GLN A 1 110 ? 0.919 -0.562 -1.798 1.00 98.25 110 GLN A O 1
ATOM 902 N N . PHE A 1 111 ? 1.937 -2.003 -3.183 1.00 98.56 111 PHE A N 1
ATOM 903 C CA . PHE A 1 111 ? 1.607 -1.252 -4.391 1.00 98.56 111 PHE A CA 1
ATOM 904 C C . PHE A 1 111 ? 0.092 -1.071 -4.537 1.00 98.56 111 PHE A C 1
ATOM 906 O O . PHE A 1 111 ? -0.370 0.058 -4.674 1.00 98.56 111 PHE A O 1
ATOM 913 N N . HIS A 1 112 ? -0.685 -2.150 -4.421 1.00 98.38 112 HIS A N 1
ATOM 914 C CA . HIS A 1 112 ? -2.140 -2.081 -4.554 1.00 98.38 112 HIS A CA 1
ATOM 915 C C . HIS A 1 112 ? -2.807 -1.296 -3.421 1.00 98.38 112 HIS A C 1
ATOM 917 O O . HIS A 1 112 ? -3.718 -0.506 -3.677 1.00 98.38 112 HIS A O 1
ATOM 923 N N . ILE A 1 113 ? -2.328 -1.456 -2.181 1.00 98.56 113 ILE A N 1
ATOM 924 C CA . ILE A 1 113 ? -2.778 -0.628 -1.057 1.00 98.56 113 ILE A CA 1
ATOM 925 C C . ILE A 1 113 ? -2.520 0.850 -1.370 1.00 98.56 113 ILE A C 1
ATOM 927 O O . ILE A 1 113 ? -3.431 1.665 -1.249 1.00 98.56 113 ILE A O 1
ATOM 931 N N . MET A 1 114 ? -1.317 1.205 -1.828 1.00 98.50 114 MET A N 1
ATOM 932 C CA . MET A 1 114 ? -0.975 2.586 -2.173 1.00 98.50 114 MET A CA 1
ATOM 933 C C . MET A 1 114 ? -1.826 3.129 -3.327 1.00 98.50 114 MET A C 1
ATOM 935 O O . MET A 1 114 ? -2.248 4.281 -3.248 1.00 98.50 114 MET A O 1
ATOM 939 N N . SER A 1 115 ? -2.143 2.325 -4.348 1.00 98.38 115 SER A N 1
ATOM 940 C CA . SER A 1 115 ? -3.050 2.734 -5.431 1.00 98.38 115 SER A CA 1
ATOM 941 C C . SER A 1 115 ? -4.433 3.117 -4.892 1.00 98.38 115 SER A C 1
ATOM 943 O O . SER A 1 115 ? -4.971 4.154 -5.277 1.00 98.38 115 SER A O 1
ATOM 945 N N . TYR A 1 116 ? -4.987 2.357 -3.938 1.00 98.56 116 TYR A N 1
ATOM 946 C CA . TYR A 1 116 ? -6.229 2.746 -3.257 1.00 98.56 116 TYR A CA 1
ATOM 947 C C . TYR A 1 116 ? -6.042 4.015 -2.414 1.00 98.56 116 TYR A C 1
ATOM 949 O O . TYR A 1 116 ? -6.778 4.988 -2.578 1.00 98.56 116 TYR A O 1
ATOM 957 N N . GLN A 1 117 ? -5.039 4.034 -1.531 1.00 98.56 117 GLN A N 1
ATOM 958 C CA . GLN A 1 117 ? -4.807 5.137 -0.592 1.00 98.56 117 GLN A CA 1
ATOM 959 C C . GLN A 1 117 ? -4.520 6.471 -1.294 1.00 98.56 117 GLN A C 1
ATOM 961 O O . GLN A 1 117 ? -4.848 7.526 -0.756 1.00 98.56 117 GLN A O 1
ATOM 966 N N . CYS A 1 118 ? -3.913 6.438 -2.480 1.00 98.62 118 CYS A N 1
ATOM 967 C CA . CYS A 1 118 ? -3.575 7.616 -3.278 1.00 98.62 118 CYS A CA 1
ATOM 968 C C . CYS A 1 118 ? -4.572 7.930 -4.400 1.00 98.62 118 CYS A C 1
ATOM 970 O O . CYS A 1 118 ? -4.481 9.006 -4.996 1.00 98.62 118 CYS A O 1
ATOM 972 N N . GLY A 1 119 ? -5.512 7.021 -4.662 1.00 98.44 119 GLY A N 1
ATOM 973 C CA . GLY A 1 119 ? -6.663 7.204 -5.538 1.00 98.44 119 GLY A CA 1
ATOM 974 C C . GLY A 1 119 ? -7.928 7.468 -4.724 1.00 98.44 119 GLY A C 1
ATOM 975 O O . GLY A 1 119 ? -8.061 8.509 -4.080 1.00 98.44 119 GLY A O 1
ATOM 976 N N . GLU A 1 120 ? -8.859 6.514 -4.738 1.00 98.25 120 GLU A N 1
ATOM 977 C CA . GLU A 1 120 ? -10.180 6.636 -4.102 1.00 98.25 120 GLU A CA 1
ATOM 978 C C . GLU A 1 120 ? -10.116 6.967 -2.602 1.00 98.25 120 GLU A C 1
ATOM 980 O O . GLU A 1 120 ? -10.916 7.755 -2.093 1.00 98.25 120 GLU A O 1
ATOM 985 N N . GLY A 1 121 ? -9.138 6.408 -1.885 1.00 98.25 121 GLY A N 1
ATOM 986 C CA . GLY A 1 121 ? -8.942 6.619 -0.453 1.00 98.25 121 GLY A CA 1
ATOM 987 C C . GLY A 1 121 ? -8.299 7.961 -0.089 1.00 98.25 121 GLY A C 1
ATOM 988 O O . GLY A 1 121 ? -8.296 8.326 1.088 1.00 98.25 121 GLY A O 1
ATOM 989 N N . TYR A 1 122 ? -7.785 8.727 -1.059 1.00 98.56 122 TYR A N 1
ATOM 990 C CA . TYR A 1 122 ? -6.907 9.879 -0.808 1.00 98.56 122 TYR A CA 1
ATOM 991 C C . TYR A 1 122 ? -7.534 10.958 0.074 1.00 98.56 122 TYR A C 1
ATOM 993 O O . TYR A 1 122 ? -6.886 11.493 0.981 1.00 98.56 122 TYR A O 1
ATOM 1001 N N . LYS A 1 123 ? -8.815 11.268 -0.153 1.00 98.56 123 LYS A N 1
ATOM 1002 C CA . LYS A 1 123 ? -9.531 12.284 0.628 1.00 98.56 123 LYS A CA 1
ATOM 1003 C C . LYS A 1 123 ? -9.625 11.890 2.104 1.00 98.56 123 LYS A C 1
ATOM 1005 O O . LYS A 1 123 ? -9.411 12.735 2.967 1.00 98.56 123 LYS A O 1
ATOM 1010 N N . VAL A 1 124 ? -9.910 10.621 2.398 1.00 98.50 124 VAL A N 1
ATOM 1011 C CA . VAL A 1 124 ? -9.992 10.121 3.781 1.00 98.50 124 VAL A CA 1
ATOM 1012 C C . VAL A 1 124 ? -8.593 10.023 4.390 1.00 98.50 124 VAL A C 1
ATOM 1014 O O . VAL A 1 124 ? -8.384 10.525 5.493 1.00 98.50 124 VAL A O 1
ATOM 1017 N N . ALA A 1 125 ? -7.626 9.479 3.638 1.00 98.06 125 ALA A N 1
ATOM 1018 C CA . ALA A 1 125 ? -6.228 9.328 4.047 1.00 98.06 125 ALA A CA 1
ATOM 1019 C C . ALA A 1 125 ? -5.598 10.651 4.510 1.00 98.06 125 ALA A C 1
ATOM 1021 O O . ALA A 1 125 ? -4.859 10.682 5.491 1.00 98.06 125 ALA A O 1
ATOM 1022 N N . THR A 1 126 ? -5.900 11.747 3.811 1.00 98.44 126 THR A N 1
ATOM 1023 C CA . THR A 1 126 ? -5.374 13.082 4.122 1.00 98.44 126 THR A CA 1
ATOM 1024 C C . THR A 1 126 ? -6.184 13.805 5.195 1.00 98.44 126 THR A C 1
ATOM 1026 O O . THR A 1 126 ? -5.587 14.354 6.119 1.00 98.44 126 THR A O 1
ATOM 1029 N N . LYS A 1 127 ? -7.524 13.764 5.130 1.00 98.50 127 LYS A N 1
ATOM 1030 C CA . LYS A 1 127 ? -8.414 14.396 6.123 1.00 98.50 127 LYS A CA 1
ATOM 1031 C C . LYS A 1 127 ? -8.188 13.849 7.534 1.00 98.50 127 LYS A C 1
ATOM 1033 O O . LYS A 1 127 ? -8.139 14.622 8.482 1.00 98.50 127 LYS A O 1
ATOM 1038 N N . HIS A 1 128 ? -8.030 12.532 7.664 1.00 98.56 128 HIS A N 1
ATOM 1039 C CA . HIS A 1 128 ? -7.933 11.843 8.958 1.00 98.56 128 HIS A CA 1
ATOM 1040 C C . HIS A 1 128 ? -6.517 11.378 9.297 1.00 98.56 128 HIS A C 1
ATOM 1042 O O . HIS A 1 128 ? -6.338 10.551 10.190 1.00 98.56 128 HIS A O 1
ATOM 1048 N N . PHE A 1 129 ? -5.505 11.893 8.590 1.00 98.56 129 PHE A N 1
ATOM 1049 C CA . PHE A 1 129 ? -4.125 11.409 8.654 1.00 98.56 129 PHE A CA 1
ATOM 1050 C C . PHE A 1 129 ? -3.611 11.234 10.088 1.00 98.56 129 PHE A C 1
ATOM 1052 O O . PHE A 1 129 ? -3.172 10.149 10.462 1.00 98.56 129 PHE A O 1
ATOM 1059 N N . PHE A 1 130 ? -3.683 12.289 10.905 1.00 98.31 130 PHE A N 1
ATOM 1060 C CA . PHE A 1 130 ? -3.124 12.262 12.257 1.00 98.31 130 PHE A CA 1
ATOM 1061 C C . PHE A 1 130 ? -3.869 11.296 13.181 1.00 98.31 130 PHE A C 1
ATOM 1063 O O . PHE A 1 130 ? -3.218 10.586 13.943 1.00 98.31 130 PHE A O 1
ATOM 1070 N N . CYS A 1 131 ? -5.196 11.211 13.057 1.00 98.56 131 CYS A N 1
ATOM 1071 C CA . CYS A 1 131 ? -6.003 10.269 13.829 1.00 98.56 131 CYS A CA 1
ATOM 1072 C C . CYS A 1 131 ? -5.671 8.819 13.455 1.00 98.56 131 CYS A C 1
ATOM 1074 O O . CYS A 1 131 ? -5.300 8.012 14.297 1.00 98.56 131 CYS A O 1
ATOM 1076 N N . MET A 1 132 ? -5.675 8.478 12.163 1.00 98.38 132 MET A N 1
ATOM 1077 C CA . MET A 1 132 ? -5.332 7.114 11.741 1.00 98.38 132 MET A CA 1
ATOM 1078 C C . MET A 1 132 ? -3.901 6.716 12.128 1.00 98.38 132 MET A C 1
ATOM 1080 O O . MET A 1 132 ? -3.630 5.541 12.361 1.00 98.38 132 MET A O 1
ATOM 1084 N N . ARG A 1 133 ?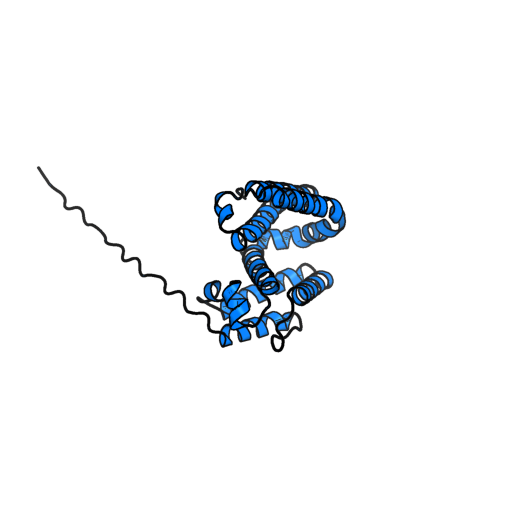 -2.974 7.680 12.203 1.00 97.62 133 ARG A N 1
ATOM 1085 C CA . ARG A 1 133 ? -1.588 7.460 12.640 1.00 97.62 133 ARG A CA 1
ATOM 1086 C C . ARG A 1 133 ? -1.432 7.268 14.150 1.00 97.62 133 ARG A C 1
ATOM 1088 O O . ARG A 1 133 ? -0.424 6.684 14.553 1.00 97.62 133 ARG A O 1
ATOM 1095 N N . SER A 1 134 ? -2.356 7.761 14.976 1.00 97.94 134 SER A N 1
ATOM 1096 C CA . SER A 1 134 ? -2.325 7.519 16.425 1.00 97.94 134 SER A CA 1
ATOM 1097 C C . SER A 1 134 ? -2.856 6.129 16.773 1.00 97.94 134 SER A C 1
ATOM 1099 O O . SER A 1 134 ? -2.331 5.512 17.699 1.00 97.94 134 SER A O 1
ATOM 1101 N N . VAL A 1 135 ? -3.813 5.602 15.997 1.00 98.38 135 VAL A N 1
ATOM 1102 C CA . VAL A 1 135 ? -4.500 4.334 16.294 1.00 98.38 135 VAL A CA 1
ATOM 1103 C C . VAL A 1 135 ? -3.538 3.161 16.544 1.00 98.38 135 VAL A C 1
ATOM 1105 O O . VAL A 1 135 ? -3.628 2.581 17.622 1.00 98.38 135 VAL A O 1
ATOM 1108 N N . PRO A 1 136 ? -2.554 2.834 15.675 1.00 96.75 136 PRO A N 1
ATOM 1109 C CA . PRO A 1 136 ? -1.635 1.726 15.947 1.00 96.75 136 PRO A CA 1
ATOM 1110 C C . PRO A 1 136 ? -0.759 1.900 17.186 1.00 96.75 136 PRO A C 1
ATOM 1112 O O . PRO A 1 136 ? -0.200 0.924 17.663 1.00 96.75 136 PRO A O 1
ATOM 1115 N N . LYS A 1 137 ? -0.583 3.129 17.686 1.00 96.00 137 LYS A N 1
ATOM 1116 C CA . LYS A 1 137 ? 0.200 3.394 18.901 1.00 96.00 137 LYS A CA 1
ATOM 1117 C C . LYS A 1 137 ? -0.659 3.264 20.154 1.00 96.00 137 LYS A C 1
ATOM 1119 O O . LYS A 1 137 ? -0.180 2.751 21.157 1.00 96.00 137 LYS A O 1
ATOM 1124 N N . LEU A 1 138 ? -1.899 3.746 20.084 1.00 97.88 138 LEU A N 1
ATOM 1125 C CA . LEU A 1 138 ? -2.846 3.746 21.199 1.00 97.88 138 LEU A CA 1
ATOM 1126 C C . LEU A 1 138 ? -3.502 2.376 21.401 1.00 97.88 138 LEU A C 1
ATOM 1128 O O . LEU A 1 138 ? -3.681 1.958 22.537 1.00 97.88 138 LEU A O 1
ATOM 1132 N N . TYR A 1 139 ? -3.797 1.671 20.308 1.00 98.00 139 TYR A N 1
ATOM 1133 C CA . TYR A 1 139 ? -4.614 0.454 20.294 1.00 98.00 139 TYR A CA 1
ATOM 1134 C C . TYR A 1 139 ? -3.866 -0.748 19.699 1.00 98.00 139 TYR A C 1
ATOM 1136 O O . TYR A 1 139 ? -4.430 -1.578 18.979 1.00 98.00 139 TYR A O 1
ATOM 1144 N N . ILE A 1 140 ? -2.549 -0.828 19.936 1.00 97.56 140 ILE A N 1
ATOM 1145 C CA . ILE A 1 140 ? -1.725 -1.928 19.412 1.00 97.56 140 ILE A CA 1
ATOM 1146 C C . ILE A 1 140 ? -2.185 -3.291 19.944 1.00 97.56 140 ILE A C 1
ATOM 1148 O O . ILE A 1 140 ? -2.089 -4.285 19.227 1.00 97.56 140 ILE A O 1
ATOM 1152 N N . GLY A 1 141 ? -2.692 -3.341 21.181 1.00 98.31 141 GLY A N 1
ATOM 1153 C CA . GLY A 1 141 ? -3.172 -4.570 21.811 1.00 98.31 141 GLY A CA 1
ATOM 1154 C C . GLY A 1 141 ? -4.398 -5.133 21.098 1.00 98.31 141 GLY A C 1
ATOM 1155 O O . GLY A 1 141 ? -4.427 -6.309 20.752 1.00 98.31 141 GLY A O 1
ATOM 1156 N N . GLU A 1 142 ? -5.373 -4.280 20.802 1.00 98.38 142 GLU A N 1
ATOM 1157 C CA . GLU A 1 142 ? -6.614 -4.631 20.118 1.00 98.38 142 GLU A CA 1
ATOM 1158 C C . GLU A 1 142 ? -6.356 -5.046 18.670 1.00 98.38 142 GLU A C 1
ATOM 1160 O O . GLU A 1 142 ? -6.870 -6.066 18.217 1.00 98.38 142 GLU A O 1
ATOM 1165 N N . LEU A 1 143 ? -5.512 -4.301 17.948 1.00 97.88 143 LEU A N 1
ATOM 1166 C CA . LEU A 1 143 ? -5.133 -4.658 16.577 1.00 97.88 143 LEU A CA 1
ATOM 1167 C C . LEU A 1 143 ? -4.369 -5.985 16.528 1.00 97.88 143 LEU A C 1
ATOM 1169 O O . LEU A 1 143 ? -4.605 -6.802 15.635 1.00 97.88 143 LEU A O 1
ATOM 1173 N N . LYS A 1 144 ? -3.481 -6.226 17.500 1.00 97.88 144 LYS A N 1
ATOM 1174 C CA . LYS A 1 144 ? -2.779 -7.503 17.634 1.00 97.88 144 LYS A CA 1
ATOM 1175 C C . LYS A 1 144 ? -3.757 -8.641 17.933 1.00 97.88 144 LYS A C 1
ATOM 1177 O O . LYS A 1 144 ? -3.664 -9.671 17.277 1.00 97.88 144 LYS A O 1
ATOM 1182 N N . ALA A 1 145 ? -4.731 -8.437 18.818 1.00 98.19 145 ALA A N 1
ATOM 1183 C CA . ALA A 1 145 ? -5.767 -9.429 19.101 1.00 98.19 145 ALA A CA 1
ATOM 1184 C C . ALA A 1 145 ? -6.615 -9.763 17.856 1.00 98.19 145 ALA A C 1
ATOM 1186 O O . ALA A 1 145 ? -6.920 -10.935 17.620 1.00 98.19 145 ALA A O 1
ATOM 1187 N N . CYS A 1 146 ? -6.940 -8.769 17.013 1.00 97.81 146 CYS A N 1
ATOM 1188 C CA . CYS A 1 146 ? -7.582 -9.018 15.716 1.00 97.81 146 CYS A CA 1
ATOM 1189 C C . CYS A 1 146 ? -6.725 -9.958 14.846 1.00 97.81 146 CYS A C 1
ATOM 1191 O O . CYS A 1 146 ? -7.236 -10.936 14.301 1.00 97.81 146 CYS A O 1
ATOM 1193 N N . ALA A 1 147 ? -5.423 -9.675 14.723 1.00 96.56 147 ALA A N 1
ATOM 1194 C CA . ALA A 1 147 ? -4.500 -10.460 13.899 1.00 96.56 147 ALA A CA 1
ATOM 1195 C C . ALA A 1 147 ? -4.259 -11.876 14.449 1.00 96.56 147 ALA A C 1
ATOM 1197 O O . ALA A 1 147 ? -4.220 -12.832 13.679 1.00 96.56 147 ALA A O 1
ATOM 1198 N N . GLU A 1 148 ? -4.133 -12.026 15.767 1.00 96.50 148 GLU A N 1
ATOM 1199 C CA . GLU A 1 148 ? -3.983 -13.328 16.425 1.00 96.50 148 GLU A CA 1
ATOM 1200 C C . GLU A 1 148 ? -5.225 -14.198 16.224 1.00 96.50 148 GLU A C 1
ATOM 1202 O O . GLU A 1 148 ? -5.097 -15.370 15.885 1.00 96.50 148 GLU A O 1
ATOM 1207 N N . THR A 1 149 ? -6.424 -13.614 16.336 1.00 95.56 149 THR A N 1
ATOM 1208 C CA . THR A 1 149 ? -7.688 -14.321 16.065 1.00 95.56 149 THR A CA 1
ATOM 1209 C C . THR A 1 149 ? -7.723 -14.871 14.640 1.00 95.56 149 THR A C 1
ATOM 1211 O O . THR A 1 149 ? -8.091 -16.026 14.433 1.00 95.56 149 THR A O 1
ATOM 1214 N N . LEU A 1 150 ? -7.289 -14.073 13.658 1.00 94.12 150 LEU A N 1
ATOM 1215 C CA . LEU A 1 150 ? -7.173 -14.526 12.272 1.00 94.12 150 LEU A CA 1
ATOM 1216 C C . LEU A 1 150 ? -6.159 -15.670 12.129 1.00 94.12 150 LEU A C 1
ATOM 1218 O O . LEU A 1 150 ? -6.452 -16.655 11.457 1.00 94.12 150 LEU A O 1
ATOM 1222 N N . GLY A 1 151 ? -4.987 -15.545 12.761 1.00 91.94 151 GLY A N 1
ATOM 1223 C CA . GLY A 1 151 ? -3.946 -16.576 12.744 1.00 91.94 151 GLY A CA 1
ATOM 1224 C C . GLY A 1 151 ? -4.456 -17.919 13.267 1.00 91.94 151 GLY A C 1
ATOM 1225 O O . GLY A 1 151 ? -4.389 -18.915 12.554 1.00 91.94 151 GLY A O 1
ATOM 1226 N N . PHE A 1 152 ? -5.070 -17.926 14.455 1.00 92.38 152 PHE A N 1
ATOM 1227 C CA . PHE A 1 152 ? -5.644 -19.140 15.042 1.00 92.38 152 PHE A CA 1
ATOM 1228 C C . PHE A 1 152 ? -6.734 -19.771 14.168 1.00 92.38 152 PHE A C 1
ATOM 1230 O O . PHE A 1 152 ? -6.800 -20.994 14.054 1.00 92.38 152 PHE A O 1
ATOM 1237 N N . ALA A 1 153 ? -7.586 -18.954 13.545 1.00 89.81 153 ALA A N 1
ATOM 1238 C CA . ALA A 1 153 ? -8.664 -19.449 12.696 1.00 89.81 153 ALA A CA 1
ATOM 1239 C C . ALA A 1 153 ? -8.125 -20.108 11.411 1.00 89.81 153 ALA A C 1
ATOM 1241 O O . ALA A 1 153 ? -8.577 -21.186 11.022 1.00 89.81 153 ALA A O 1
ATOM 1242 N N . ILE A 1 154 ? -7.113 -19.498 10.782 1.00 89.06 154 ILE A N 1
ATOM 1243 C CA . ILE A 1 154 ? -6.468 -20.038 9.577 1.00 89.06 154 ILE A CA 1
ATOM 1244 C C . ILE A 1 154 ? -5.703 -21.335 9.874 1.00 89.06 154 ILE A C 1
ATOM 1246 O O . ILE A 1 154 ? -5.755 -22.250 9.052 1.00 89.06 154 ILE A O 1
ATOM 1250 N N . ASP A 1 155 ? -5.039 -21.433 11.030 1.00 86.44 155 ASP A N 1
ATOM 1251 C CA . ASP A 1 155 ? -4.278 -22.626 11.428 1.00 86.44 155 ASP A CA 1
ATOM 1252 C C . ASP A 1 155 ? -5.178 -23.847 11.696 1.00 86.44 155 ASP A C 1
ATOM 1254 O O . ASP A 1 155 ? -4.740 -24.986 11.533 1.00 86.44 155 ASP A O 1
ATOM 1258 N N . GLY A 1 156 ? -6.436 -23.625 12.094 1.00 83.75 156 GLY A N 1
ATOM 1259 C CA . GLY A 1 156 ? -7.413 -24.687 12.342 1.00 83.75 156 GLY A CA 1
ATOM 1260 C C . GLY A 1 156 ? -8.039 -25.242 11.060 1.00 83.75 156 GLY A C 1
ATOM 1261 O O . GLY A 1 156 ? -7.853 -26.411 10.722 1.00 83.75 156 GLY A O 1
ATOM 1262 N N . GLN A 1 157 ? -8.809 -24.411 10.352 1.00 87.75 157 GLN A N 1
ATOM 1263 C CA . GLN A 1 157 ? -9.455 -24.771 9.086 1.00 87.75 157 GLN A CA 1
ATOM 1264 C C . GLN A 1 157 ? -9.776 -23.510 8.288 1.00 87.75 157 GLN A C 1
ATOM 1266 O O . GLN A 1 157 ? -10.733 -22.814 8.583 1.00 87.75 157 GLN A O 1
ATOM 1271 N N . TYR A 1 158 ? -9.011 -23.238 7.237 1.00 87.62 158 TYR A N 1
ATOM 1272 C CA . TYR A 1 158 ? -9.156 -22.019 6.447 1.00 87.62 158 TYR A CA 1
ATOM 1273 C C . TYR A 1 158 ? -10.573 -21.783 5.872 1.00 87.62 158 TYR A C 1
ATOM 1275 O O . TYR A 1 158 ? -11.069 -22.582 5.072 1.00 87.62 158 TYR A O 1
ATOM 1283 N N . GLU A 1 159 ? -11.155 -20.616 6.177 1.00 91.75 159 GLU A N 1
ATOM 1284 C CA . GLU A 1 159 ? -12.371 -20.083 5.555 1.00 91.75 159 GLU A CA 1
ATOM 1285 C C . GLU A 1 159 ? -12.239 -18.587 5.214 1.00 91.75 159 GLU A C 1
ATOM 1287 O O . GLU A 1 159 ? -11.711 -17.789 5.989 1.00 91.75 159 GLU A O 1
ATOM 1292 N N . CYS A 1 160 ? -12.801 -18.164 4.074 1.00 92.50 160 CYS A N 1
ATOM 1293 C CA . CYS A 1 160 ? -12.793 -16.754 3.656 1.00 92.50 160 CYS A CA 1
ATOM 1294 C C . CYS A 1 160 ? -13.528 -15.808 4.623 1.00 92.50 160 CYS A C 1
ATOM 1296 O O . CYS A 1 160 ? -13.285 -14.600 4.612 1.00 92.50 160 CYS A O 1
ATOM 1298 N N . SER A 1 161 ? -14.453 -16.337 5.428 1.00 94.38 161 SER A N 1
ATOM 1299 C CA . SER A 1 161 ? -15.190 -15.609 6.467 1.00 94.38 161 SER A CA 1
ATOM 1300 C C . SER A 1 161 ? -14.249 -14.999 7.511 1.00 94.38 161 SER A C 1
ATOM 1302 O O . SER A 1 161 ? -14.495 -13.881 7.958 1.00 94.38 161 SER A O 1
ATOM 1304 N N . TYR A 1 162 ? -13.118 -15.640 7.813 1.00 95.19 162 TYR A N 1
ATOM 1305 C CA . TYR A 1 162 ? -12.171 -15.145 8.816 1.00 95.19 162 TYR A CA 1
ATOM 1306 C C . TYR A 1 162 ? -11.506 -13.828 8.416 1.00 95.19 162 TYR A C 1
ATOM 1308 O O . TYR A 1 162 ? -11.238 -12.981 9.270 1.00 95.19 162 TYR A O 1
ATOM 1316 N N . TYR A 1 163 ? -11.313 -13.585 7.115 1.00 95.56 163 TYR A N 1
ATOM 1317 C CA . TYR A 1 163 ? -10.891 -12.264 6.648 1.00 95.56 163 TYR A CA 1
ATOM 1318 C C . TYR A 1 163 ? -11.945 -11.200 6.950 1.00 95.56 163 TYR A C 1
ATOM 1320 O O . TYR A 1 163 ? -11.594 -10.101 7.370 1.00 95.56 163 TYR A O 1
ATOM 1328 N N . ASN A 1 164 ? -13.235 -11.510 6.812 1.00 96.69 164 ASN A N 1
ATOM 1329 C CA . ASN A 1 164 ? -14.297 -10.566 7.157 1.00 96.69 164 ASN A CA 1
ATOM 1330 C C . ASN A 1 164 ? -14.320 -10.250 8.656 1.00 96.69 164 ASN A C 1
ATOM 1332 O O . ASN A 1 164 ? -14.532 -9.092 9.023 1.00 96.69 164 ASN A O 1
ATOM 1336 N N . ASP A 1 165 ? -14.064 -11.239 9.511 1.00 96.75 165 ASP A N 1
ATOM 1337 C CA . ASP A 1 165 ? -13.974 -11.040 10.959 1.00 96.75 165 ASP A CA 1
ATOM 1338 C C . ASP A 1 165 ? -12.795 -10.137 11.325 1.00 96.75 165 ASP A C 1
ATOM 1340 O O . ASP A 1 165 ? -12.968 -9.161 12.062 1.00 96.75 165 ASP A O 1
ATOM 1344 N N . PHE A 1 166 ? -11.626 -10.373 10.722 1.00 97.38 166 PHE A N 1
ATOM 1345 C CA . PHE A 1 166 ? -10.468 -9.498 10.877 1.00 97.38 166 PHE A CA 1
ATOM 1346 C C . PHE A 1 166 ? -10.759 -8.064 10.408 1.00 97.38 166 PHE A C 1
ATOM 1348 O O . PHE A 1 166 ? -10.534 -7.113 11.158 1.00 97.38 166 PHE A O 1
ATOM 1355 N N . ILE A 1 167 ? -11.323 -7.893 9.204 1.00 97.69 167 ILE A N 1
ATOM 1356 C CA . ILE A 1 167 ? -11.674 -6.574 8.651 1.00 97.69 167 ILE A CA 1
ATOM 1357 C C . ILE A 1 167 ? -12.650 -5.846 9.581 1.00 97.69 167 ILE A C 1
ATOM 1359 O O . ILE A 1 167 ? -12.489 -4.652 9.846 1.00 97.69 167 ILE A O 1
ATOM 1363 N N . ASN A 1 168 ? -13.665 -6.549 10.090 1.00 98.31 168 ASN A N 1
ATOM 1364 C CA . ASN A 1 168 ? -14.638 -5.996 11.028 1.00 98.31 168 ASN A CA 1
ATOM 1365 C C . ASN A 1 168 ? -14.001 -5.581 12.357 1.00 98.31 168 ASN A C 1
ATOM 1367 O O . ASN A 1 168 ? -14.360 -4.530 12.893 1.00 98.31 168 ASN A O 1
ATOM 1371 N N . CYS A 1 169 ? -13.070 -6.383 12.870 1.00 98.38 169 CYS A N 1
ATOM 1372 C CA . CYS A 1 169 ? -12.318 -6.093 14.084 1.00 98.38 169 CYS A CA 1
ATOM 1373 C C . CYS A 1 169 ? -11.466 -4.829 13.903 1.00 98.38 169 CYS A C 1
ATOM 1375 O O . CYS A 1 169 ? -11.670 -3.839 14.610 1.00 98.38 169 CYS A O 1
ATOM 1377 N N . ALA A 1 170 ? -10.607 -4.804 12.879 1.00 98.12 170 ALA A N 1
ATOM 1378 C CA . ALA A 1 170 ? -9.717 -3.681 12.598 1.00 98.12 170 ALA A CA 1
ATOM 1379 C C . ALA A 1 170 ? -10.495 -2.383 12.331 1.00 98.12 170 ALA A C 1
ATOM 1381 O O . ALA A 1 170 ? -10.241 -1.361 12.972 1.00 98.12 170 ALA A O 1
ATOM 1382 N N . ARG A 1 171 ? -11.507 -2.405 11.449 1.00 97.94 171 ARG A N 1
ATOM 1383 C CA . ARG A 1 171 ? -12.275 -1.188 11.131 1.00 97.94 171 ARG A CA 1
ATOM 1384 C C . ARG A 1 171 ? -13.020 -0.631 12.343 1.00 97.94 171 ARG A C 1
ATOM 1386 O O . ARG A 1 171 ? -13.187 0.581 12.419 1.00 97.94 171 ARG A O 1
ATOM 1393 N N . ARG A 1 172 ? -13.439 -1.479 13.294 1.00 98.44 172 ARG A N 1
ATOM 1394 C CA . ARG A 1 172 ? -14.109 -1.042 14.527 1.00 98.44 172 ARG A CA 1
ATOM 1395 C C . ARG A 1 172 ? -13.162 -0.243 15.415 1.00 98.44 172 ARG A C 1
ATOM 1397 O O . ARG A 1 172 ? -13.543 0.849 15.830 1.00 98.44 172 ARG A O 1
ATOM 1404 N N . VAL A 1 173 ? -11.941 -0.742 15.634 1.00 98.44 173 VAL A N 1
ATOM 1405 C CA . VAL A 1 173 ? -10.898 -0.039 16.407 1.00 98.44 173 VAL A CA 1
ATOM 1406 C C . VAL A 1 173 ? -10.674 1.358 15.828 1.00 98.44 173 VAL A C 1
ATOM 1408 O O . VAL A 1 173 ? -10.804 2.357 16.529 1.00 98.44 173 VAL A O 1
ATOM 1411 N N . TYR A 1 174 ? -10.457 1.444 14.516 1.00 98.50 174 TYR A N 1
ATOM 1412 C CA . TYR A 1 174 ? -10.273 2.729 13.846 1.00 98.50 174 TYR A CA 1
ATOM 1413 C C . TYR A 1 174 ? -11.524 3.616 13.860 1.00 98.50 174 TYR A C 1
ATOM 1415 O O . TYR A 1 174 ? -11.402 4.832 13.967 1.00 98.50 174 TYR A O 1
ATOM 1423 N N . SER A 1 175 ? -12.724 3.046 13.736 1.00 98.06 175 SER A N 1
ATOM 1424 C CA . SER A 1 175 ? -13.970 3.820 13.722 1.00 98.06 175 SER A CA 1
ATOM 1425 C C . SER A 1 175 ? -14.318 4.426 15.077 1.00 98.06 175 SER A C 1
ATOM 1427 O O . SER A 1 175 ? -14.890 5.513 15.115 1.00 98.06 175 SER A O 1
ATOM 1429 N N . ASN A 1 176 ? -13.952 3.745 16.167 1.00 97.94 176 ASN A N 1
ATOM 1430 C CA . ASN A 1 176 ? -14.178 4.230 17.524 1.00 97.94 176 ASN A CA 1
ATOM 1431 C C . ASN A 1 176 ? -13.324 5.471 17.811 1.00 97.94 176 ASN A C 1
ATOM 1433 O O . ASN A 1 176 ? -13.789 6.374 18.495 1.00 97.94 176 ASN A O 1
ATOM 1437 N N . GLU A 1 177 ? -12.114 5.529 17.247 1.00 98.12 177 GLU A N 1
ATOM 1438 C CA . GLU A 1 177 ? -11.198 6.661 17.414 1.00 98.12 177 GLU A CA 1
ATOM 1439 C C . GLU A 1 177 ? -11.434 7.769 16.372 1.00 98.12 177 GLU A C 1
ATOM 1441 O O . GLU A 1 177 ? -11.494 8.948 16.703 1.00 98.12 177 GLU A O 1
ATOM 1446 N N . CYS A 1 178 ? -11.584 7.406 15.094 1.00 98.31 178 CYS A N 1
ATOM 1447 C CA . CYS A 1 178 ? -11.527 8.352 13.972 1.00 98.31 178 CYS A CA 1
ATOM 1448 C C . CYS A 1 178 ? -12.840 8.505 13.190 1.00 98.31 178 CYS A C 1
ATOM 1450 O O . CYS A 1 178 ? -12.903 9.250 12.209 1.00 98.31 178 CYS A O 1
ATOM 1452 N N . GLY A 1 179 ? -13.901 7.808 13.599 1.00 98.00 179 GLY A N 1
ATOM 1453 C CA . GLY A 1 179 ? -15.230 7.909 13.004 1.00 98.00 179 GLY A CA 1
ATOM 1454 C C . GLY A 1 179 ? -15.473 7.023 11.776 1.00 98.00 179 GLY A C 1
ATOM 1455 O O . GLY A 1 179 ? -14.616 6.288 11.280 1.00 98.00 179 GLY A O 1
ATOM 1456 N N . GLN A 1 180 ? -16.706 7.087 11.267 1.00 97.50 180 GLN A N 1
ATOM 1457 C CA . GLN A 1 180 ? -17.218 6.133 10.273 1.00 97.50 180 GLN A CA 1
ATOM 1458 C C . GLN A 1 180 ? -16.575 6.247 8.882 1.00 97.50 180 GLN A C 1
ATOM 1460 O O . GLN A 1 180 ? -16.443 5.241 8.187 1.00 97.50 180 GLN A O 1
ATOM 1465 N N . GLU A 1 181 ? -16.119 7.435 8.471 1.00 97.88 181 GLU A N 1
ATOM 1466 C CA . GLU A 1 181 ? -15.382 7.583 7.203 1.00 97.88 181 GLU A CA 1
ATOM 1467 C C . GLU A 1 181 ? -14.098 6.738 7.206 1.00 97.88 181 GLU A C 1
ATOM 1469 O O . GLU A 1 181 ? -13.774 6.091 6.208 1.00 97.88 181 GLU A O 1
ATOM 1474 N N . VAL A 1 182 ? -13.402 6.690 8.347 1.00 98.50 182 VAL A N 1
ATOM 1475 C CA . VAL A 1 182 ? -12.196 5.876 8.515 1.00 98.50 182 VAL A CA 1
ATOM 1476 C C . VAL A 1 182 ? -12.533 4.386 8.557 1.00 98.50 182 VAL A C 1
ATOM 1478 O O . VAL A 1 182 ? -11.798 3.597 7.970 1.00 98.50 182 VAL A O 1
ATOM 1481 N N . SER A 1 183 ? -13.674 3.993 9.136 1.00 98.06 183 SER A N 1
ATOM 1482 C CA . SER A 1 183 ? -14.170 2.605 9.082 1.00 98.06 183 SER A CA 1
ATOM 1483 C C . SER A 1 183 ? -14.221 2.075 7.646 1.00 98.06 183 SER A C 1
ATOM 1485 O O . SER A 1 183 ? -13.662 1.022 7.331 1.00 98.06 183 SER A O 1
ATOM 1487 N N . LYS A 1 184 ? -14.841 2.845 6.740 1.00 98.00 184 LYS A N 1
ATOM 1488 C CA . LYS A 1 184 ? -14.936 2.494 5.317 1.00 98.00 184 LYS A CA 1
ATOM 1489 C C . LYS A 1 184 ? -13.567 2.466 4.637 1.00 98.00 184 LYS A C 1
ATOM 1491 O O . LYS A 1 184 ? -13.322 1.604 3.794 1.00 98.00 184 LYS A O 1
ATOM 1496 N N . TYR A 1 185 ? -12.678 3.388 4.985 1.00 98.50 185 TYR A N 1
ATOM 1497 C CA . TYR A 1 185 ? -11.323 3.413 4.438 1.00 98.50 185 TYR A CA 1
ATOM 1498 C C . TYR A 1 185 ? -10.510 2.178 4.840 1.00 98.50 185 TYR A C 1
ATOM 1500 O O . TYR A 1 185 ? -9.975 1.499 3.968 1.00 98.50 185 TYR A O 1
ATOM 1508 N N . VAL A 1 186 ? -10.477 1.838 6.132 1.00 98.50 186 VAL A N 1
ATOM 1509 C CA . VAL A 1 186 ? -9.765 0.656 6.649 1.00 98.50 186 VAL A CA 1
ATOM 1510 C C . VAL A 1 186 ? -10.331 -0.615 6.031 1.00 98.50 186 VAL A C 1
ATOM 1512 O O . VAL A 1 186 ? -9.582 -1.442 5.526 1.00 98.50 186 VAL A O 1
ATOM 1515 N N . CYS A 1 187 ? -11.658 -0.715 5.961 1.00 98.25 187 CYS A N 1
ATOM 1516 C CA . CYS A 1 187 ? -12.350 -1.801 5.279 1.00 98.25 187 CYS A CA 1
ATOM 1517 C C . CYS A 1 187 ? -11.829 -2.025 3.848 1.00 98.25 187 CYS A C 1
ATOM 1519 O O . CYS A 1 187 ? -11.505 -3.150 3.473 1.00 98.25 187 CYS A O 1
ATOM 1521 N N . ASN A 1 188 ? -11.708 -0.955 3.054 1.00 98.25 188 ASN A N 1
ATOM 1522 C CA . ASN A 1 188 ? -11.217 -1.046 1.679 1.00 98.25 188 ASN A CA 1
ATOM 1523 C C . ASN A 1 188 ? -9.719 -1.371 1.599 1.00 98.25 188 ASN A C 1
ATOM 1525 O O . ASN A 1 188 ? -9.333 -2.160 0.742 1.00 98.25 188 ASN A O 1
ATOM 1529 N N . VAL A 1 189 ? -8.884 -0.816 2.487 1.00 98.12 189 VAL A N 1
ATOM 1530 C CA . VAL A 1 189 ? -7.448 -1.153 2.556 1.00 98.12 189 VAL A CA 1
ATOM 1531 C C . VAL A 1 189 ? -7.257 -2.646 2.810 1.00 98.12 189 VAL A C 1
ATOM 1533 O O . VAL A 1 189 ? -6.538 -3.305 2.060 1.00 98.12 189 VAL A O 1
ATOM 1536 N N . GLU A 1 190 ? -7.935 -3.193 3.818 1.00 97.50 190 GLU A N 1
ATOM 1537 C CA . GLU A 1 190 ? -7.815 -4.609 4.168 1.00 97.50 190 GLU A CA 1
ATOM 1538 C C . GLU A 1 190 ? -8.410 -5.513 3.082 1.00 97.50 190 GLU A C 1
ATOM 1540 O O . GLU A 1 190 ? -7.828 -6.531 2.712 1.00 97.50 190 GLU A O 1
ATOM 1545 N N . LYS A 1 191 ? -9.534 -5.112 2.476 1.00 96.44 191 LYS A N 1
ATOM 1546 C CA . LYS A 1 191 ? -10.093 -5.822 1.321 1.00 96.44 191 LYS A CA 1
ATOM 1547 C C . LYS A 1 191 ? -9.096 -5.893 0.162 1.00 96.44 191 LYS A C 1
ATOM 1549 O O . LYS A 1 191 ? -8.950 -6.954 -0.445 1.00 96.44 191 LYS A O 1
ATOM 1554 N N . VAL A 1 192 ? -8.403 -4.792 -0.142 1.00 96.38 192 VAL A N 1
ATOM 1555 C CA . VAL A 1 192 ? -7.332 -4.781 -1.148 1.00 96.38 192 VAL A CA 1
ATOM 1556 C C . VAL A 1 192 ? -6.233 -5.761 -0.743 1.00 96.38 192 VAL A C 1
ATOM 1558 O O . VAL A 1 192 ? -5.908 -6.633 -1.544 1.00 96.38 192 VAL A O 1
ATOM 1561 N N . LEU A 1 193 ? -5.737 -5.688 0.497 1.00 95.69 193 LEU A N 1
ATOM 1562 C CA . LEU A 1 193 ? -4.700 -6.582 1.024 1.00 95.69 193 LEU A CA 1
ATOM 1563 C C . LEU A 1 193 ? -5.047 -8.061 0.818 1.00 95.69 193 LEU A C 1
ATOM 1565 O O . LEU A 1 193 ? -4.226 -8.814 0.289 1.00 95.69 193 LEU A O 1
ATOM 1569 N N . PHE A 1 194 ? -6.254 -8.484 1.193 1.00 94.81 194 PHE A N 1
ATOM 1570 C CA . PHE A 1 194 ? -6.657 -9.883 1.044 1.00 94.81 194 PHE A CA 1
ATOM 1571 C C . PHE A 1 194 ? -6.909 -10.257 -0.415 1.00 94.81 194 PHE A C 1
ATOM 1573 O O . PHE A 1 194 ? -6.433 -11.295 -0.862 1.00 94.81 194 PHE A O 1
ATOM 1580 N N . SER A 1 195 ? -7.577 -9.404 -1.196 1.00 93.69 195 SER A N 1
ATOM 1581 C CA . SER A 1 195 ? -7.927 -9.724 -2.589 1.00 93.69 195 SER A CA 1
ATOM 1582 C C . SER A 1 195 ? -6.718 -9.926 -3.508 1.00 93.69 195 SER A C 1
ATOM 1584 O O . SER A 1 195 ? -6.785 -10.737 -4.430 1.00 93.69 195 SER A O 1
ATOM 1586 N N . VAL A 1 196 ? -5.605 -9.224 -3.263 1.00 93.19 196 VAL A N 1
ATOM 1587 C CA . VAL A 1 196 ? -4.391 -9.339 -4.093 1.00 93.19 196 VAL A CA 1
ATOM 1588 C C . VAL A 1 196 ? -3.532 -10.545 -3.719 1.00 93.19 196 VAL A C 1
ATOM 1590 O O . VAL A 1 196 ? -2.760 -11.044 -4.540 1.00 93.19 196 VAL A O 1
ATOM 1593 N N . ASN A 1 197 ? -3.662 -11.042 -2.491 1.00 88.56 197 ASN A N 1
ATOM 1594 C CA . ASN A 1 197 ? -2.892 -12.188 -2.017 1.00 88.56 197 ASN A CA 1
ATOM 1595 C C . ASN A 1 197 ? -3.669 -13.497 -2.127 1.00 88.56 197 ASN A C 1
ATOM 1597 O O . ASN A 1 197 ? -3.064 -14.514 -2.482 1.00 88.56 197 ASN A O 1
ATOM 1601 N N . ASP A 1 198 ? -4.985 -13.436 -1.930 1.00 87.00 198 ASP A N 1
ATOM 1602 C CA . ASP A 1 198 ? -5.904 -14.562 -1.948 1.00 87.00 198 ASP A CA 1
ATOM 1603 C C . ASP A 1 198 ? -7.136 -14.292 -2.827 1.00 87.00 198 ASP A C 1
ATOM 1605 O O . ASP A 1 198 ? -8.226 -13.903 -2.392 1.00 87.00 198 ASP A O 1
ATOM 1609 N N . HIS A 1 199 ? -6.959 -14.529 -4.126 1.00 84.88 199 HIS A N 1
ATOM 1610 C CA . HIS A 1 199 ? -8.021 -14.330 -5.108 1.00 84.88 199 HIS A CA 1
ATOM 1611 C C . HIS A 1 199 ? -9.252 -15.211 -4.852 1.00 84.88 199 HIS A C 1
ATOM 1613 O O . HIS A 1 199 ? -10.354 -14.819 -5.239 1.00 84.88 199 HIS A O 1
ATOM 1619 N N . LYS A 1 200 ? -9.106 -16.357 -4.167 1.00 88.62 200 LYS A N 1
ATOM 1620 C CA . LYS A 1 200 ? -10.220 -17.284 -3.907 1.00 88.62 200 LYS A CA 1
ATOM 1621 C C . LYS A 1 200 ? -11.286 -16.659 -3.012 1.00 88.62 200 LYS A C 1
ATOM 1623 O O . LYS A 1 200 ? -12.457 -16.994 -3.148 1.00 88.62 200 LYS A O 1
ATOM 1628 N N . CYS A 1 201 ? -10.900 -15.717 -2.154 1.00 89.44 201 CYS A N 1
ATOM 1629 C CA . CYS A 1 201 ? -11.829 -15.038 -1.258 1.00 89.44 201 CYS A CA 1
ATOM 1630 C C . CYS A 1 201 ? -12.381 -13.723 -1.793 1.00 89.44 201 CYS A C 1
ATOM 1632 O O . CYS A 1 201 ? -13.254 -13.144 -1.156 1.00 89.44 201 CYS A O 1
ATOM 1634 N N . SER A 1 202 ? -11.934 -13.248 -2.958 1.00 88.94 202 SER A N 1
ATOM 1635 C CA . SER A 1 202 ? -12.280 -11.905 -3.448 1.00 88.94 202 SER A CA 1
ATOM 1636 C C . SER A 1 202 ? -13.791 -11.662 -3.584 1.00 88.94 202 SER A C 1
ATOM 1638 O O . SER A 1 202 ? -14.252 -10.551 -3.327 1.00 88.94 202 SER A O 1
ATOM 1640 N N . SER A 1 203 ? -14.572 -12.688 -3.937 1.00 90.12 203 SER A N 1
ATOM 1641 C CA . SER A 1 203 ? -16.041 -12.622 -4.018 1.00 90.12 203 SER A CA 1
ATOM 1642 C C . SER A 1 203 ? -16.748 -12.735 -2.661 1.00 90.12 203 SER A C 1
ATOM 1644 O O . SER A 1 203 ? -17.900 -12.318 -2.548 1.00 90.12 203 SER A O 1
ATOM 1646 N N . SER A 1 204 ? -16.068 -13.272 -1.648 1.00 92.62 204 SER A N 1
ATOM 1647 C CA . SER A 1 204 ? -16.588 -13.498 -0.292 1.00 92.62 204 SER A CA 1
ATOM 1648 C C . SER A 1 204 ? -16.241 -12.366 0.678 1.00 92.62 204 SER A C 1
ATOM 1650 O O . SER A 1 204 ? -16.812 -12.294 1.767 1.00 92.62 204 SER A O 1
ATOM 1652 N N . LEU A 1 205 ? -15.311 -11.481 0.302 1.00 93.31 205 LEU A N 1
ATOM 1653 C CA . LEU A 1 205 ? -14.950 -10.316 1.103 1.00 93.31 205 LEU A CA 1
ATOM 1654 C C . LEU A 1 205 ? -16.125 -9.339 1.204 1.00 93.31 205 LEU A C 1
ATOM 1656 O O . LEU A 1 205 ? -16.804 -9.029 0.219 1.00 93.31 205 LEU A O 1
ATOM 1660 N N . LEU A 1 206 ? -16.332 -8.818 2.408 1.00 93.25 206 LEU A N 1
ATOM 1661 C CA . LEU A 1 206 ? -17.425 -7.915 2.725 1.00 93.25 206 LEU A CA 1
ATOM 1662 C C . LEU A 1 206 ? -17.401 -6.638 1.868 1.00 93.25 206 LEU A C 1
ATOM 1664 O O . LEU A 1 206 ? -16.384 -6.221 1.298 1.00 93.25 206 LEU A O 1
ATOM 1668 N N . ARG A 1 207 ? -18.572 -6.009 1.748 1.00 92.00 207 ARG A N 1
ATOM 1669 C CA . ARG A 1 207 ? -18.712 -4.731 1.048 1.00 92.00 207 ARG A CA 1
ATOM 1670 C C . ARG A 1 207 ? -18.346 -3.577 1.979 1.00 92.00 207 ARG A C 1
ATOM 1672 O O . ARG A 1 207 ? -18.836 -3.490 3.105 1.00 92.00 207 ARG A O 1
ATOM 1679 N N . CYS A 1 208 ? -17.509 -2.702 1.443 1.00 90.81 208 CYS A N 1
ATOM 1680 C CA . CYS A 1 208 ? -17.120 -1.401 1.959 1.00 90.81 208 CYS A CA 1
ATOM 1681 C C . CYS A 1 208 ? -17.700 -0.341 0.993 1.00 90.81 208 CYS A C 1
ATOM 1683 O O . CYS A 1 208 ? -17.947 0.807 1.417 1.00 90.81 208 CYS A O 1
#

Foldseek 3Di:
DDDDDDDDPDDPPDPPPQDAQDLVLLQVLVQQLCVVLVDHLVPDDQLVSSVVSLVVQCVVPPLVSLVVNLVSLVSSCVSCDSNNVNCLALVNCCPSSVDDSVSSLSSSLVSQLSCCCSPVVVVVCNVQVVQVVCLCVVPVVQLVVLVVQLVVVCVPPDDLVSLQSSLQSVLVSSCVRRNDSSSQSSLVSSLSNCCRVPVVSNVVRDDD

Sequence (208 aa):
MFSRPFLLILIAVTPYVYGQCNPVTLRNCYNAYLANYKLSTTRFPQYRLYDNAKENYLNRTGLGAQINICKWHRKFEECLGTTVYACINRATLSSKLGIFFHDATSYHTQFHIMSYQCGEGYKVATKHFFCMRSVPKLYIGELKACAETLGFAIDGQYECSYYNDFINCARRVYSNECGQEVSKYVCNVEKVLFSVNDHKCSSSLLRC